Protein AF-A0A936INH4-F1 (afdb_monomer_lite)

pLDDT: mean 71.59, std 20.49, range [30.02, 94.75]

Sequence (280 aa):
MFATHLEPVIVVGSALAFIILGFIGPKNRAAGPAPDLKPMGAFRIAAGLAMSFVGGAATITMSGIGYSNGWWGLIDPLAVLLGGMLAVAVLSRTRIPDSTQGIARFFSGGDSKLSIVYAVASVFVYLLLAAAQIVALSKLFEPYLPFASVFSGVCYLLVVTYIRLGGLASVTRTDLAQLLIILALFVAPATVGLLRSGGFSTSDASILHAHGHTNGLAALSLITFRPAIARCLGEGSARAIARPRPDWNNRRRVALCCDCFPRHRSWGWRRSIRHDVGGS

Structure (mmCIF, N/CA/C/O backbone):
data_AF-A0A936INH4-F1
#
_entry.id   AF-A0A936INH4-F1
#
loop_
_atom_site.group_PDB
_atom_site.id
_atom_site.type_symbol
_atom_site.label_atom_id
_atom_site.label_alt_id
_atom_site.label_comp_id
_atom_site.label_asym_id
_atom_site.label_entity_id
_atom_site.label_seq_id
_atom_site.pdbx_PDB_ins_code
_atom_site.Cartn_x
_atom_site.Cartn_y
_atom_site.Cartn_z
_atom_site.occupancy
_atom_site.B_iso_or_equiv
_atom_site.auth_seq_id
_atom_site.auth_comp_id
_atom_site.auth_asym_id
_atom_site.auth_atom_id
_atom_site.pdbx_PDB_model_num
ATOM 1 N N . MET A 1 1 ? 14.478 3.843 -29.705 1.00 49.72 1 MET A N 1
ATOM 2 C CA . MET A 1 1 ? 14.175 5.244 -29.327 1.00 49.72 1 MET A CA 1
ATOM 3 C C . MET A 1 1 ? 12.696 5.528 -29.038 1.00 49.72 1 MET A C 1
ATOM 5 O O . MET A 1 1 ? 12.433 6.548 -28.432 1.00 49.72 1 MET A O 1
ATOM 9 N N . PHE A 1 2 ? 11.731 4.653 -29.363 1.00 48.44 2 PHE A N 1
ATOM 10 C CA . PHE A 1 2 ? 10.309 4.882 -29.024 1.00 48.44 2 PHE A CA 1
ATOM 11 C C . PHE A 1 2 ? 9.908 4.524 -27.576 1.00 48.44 2 PHE A C 1
ATOM 13 O O . PHE A 1 2 ? 8.831 4.904 -27.130 1.00 48.44 2 PHE A O 1
ATOM 20 N N . ALA A 1 3 ? 10.767 3.824 -26.826 1.00 55.41 3 ALA A N 1
ATOM 21 C CA . ALA A 1 3 ? 10.473 3.411 -25.449 1.00 55.41 3 ALA A CA 1
ATOM 22 C C . ALA A 1 3 ? 10.430 4.586 -24.450 1.00 55.41 3 ALA A C 1
ATOM 24 O O . ALA A 1 3 ? 9.695 4.528 -23.471 1.00 55.41 3 ALA A O 1
ATOM 25 N N . THR A 1 4 ? 11.136 5.688 -24.727 1.00 67.38 4 THR A N 1
ATOM 26 C CA . THR A 1 4 ? 11.323 6.800 -23.775 1.00 67.38 4 THR A CA 1
ATOM 27 C C . THR A 1 4 ? 10.068 7.638 -23.525 1.00 67.38 4 THR A C 1
ATOM 29 O O . THR A 1 4 ? 9.989 8.319 -22.509 1.00 67.38 4 THR A O 1
ATOM 32 N N . HIS A 1 5 ? 9.074 7.600 -24.419 1.00 80.62 5 HIS A N 1
ATOM 33 C CA . HIS A 1 5 ? 7.823 8.354 -24.252 1.00 80.62 5 HIS A CA 1
ATOM 34 C C . HIS A 1 5 ? 6.645 7.492 -23.789 1.00 80.62 5 HIS A C 1
ATOM 36 O O . HIS A 1 5 ? 5.655 8.031 -23.303 1.00 80.62 5 HIS A O 1
ATOM 42 N N . LEU A 1 6 ? 6.736 6.165 -23.914 1.00 87.12 6 LEU A N 1
ATOM 43 C CA . LEU A 1 6 ? 5.641 5.265 -23.548 1.00 87.12 6 LEU A CA 1
ATOM 44 C C . LEU A 1 6 ? 5.543 5.089 -22.026 1.00 87.12 6 LEU A C 1
ATOM 46 O O . LEU A 1 6 ? 4.453 5.129 -21.463 1.00 87.12 6 LEU A O 1
ATOM 50 N N . GLU A 1 7 ? 6.686 4.938 -21.360 1.00 85.69 7 GLU A N 1
ATOM 51 C CA . GLU A 1 7 ? 6.784 4.767 -19.907 1.00 85.69 7 GLU A CA 1
ATOM 52 C C . GLU A 1 7 ? 6.083 5.885 -19.113 1.00 85.69 7 GLU A C 1
ATOM 54 O O . GLU A 1 7 ? 5.188 5.563 -18.327 1.00 85.69 7 GLU A O 1
ATOM 59 N N . PRO A 1 8 ? 6.369 7.188 -19.336 1.00 87.19 8 PRO A N 1
ATOM 60 C CA . PRO A 1 8 ? 5.694 8.253 -18.596 1.00 87.19 8 PRO A CA 1
ATOM 61 C C . PRO A 1 8 ? 4.184 8.280 -18.857 1.00 87.19 8 PRO A C 1
ATOM 63 O O . PRO A 1 8 ? 3.410 8.543 -17.937 1.00 87.19 8 PRO A O 1
ATOM 66 N N . VAL A 1 9 ? 3.745 7.963 -20.081 1.00 90.62 9 VAL A N 1
ATOM 67 C CA . VAL A 1 9 ? 2.318 7.908 -20.435 1.00 90.62 9 VAL A CA 1
ATOM 68 C C . VAL A 1 9 ? 1.613 6.777 -19.690 1.00 90.62 9 VAL A C 1
ATOM 70 O O . VAL A 1 9 ? 0.524 6.990 -19.161 1.00 90.62 9 VAL A O 1
ATOM 73 N N . ILE A 1 10 ? 2.231 5.598 -19.589 1.00 90.00 10 ILE A N 1
ATOM 74 C CA . ILE A 1 10 ? 1.677 4.464 -18.837 1.00 90.00 10 ILE A CA 1
ATOM 75 C C . ILE A 1 10 ? 1.601 4.799 -17.345 1.00 90.00 10 ILE A C 1
ATOM 77 O O . ILE A 1 10 ? 0.567 4.580 -16.713 1.00 90.00 10 ILE A O 1
ATOM 81 N N . VAL A 1 11 ? 2.668 5.364 -16.777 1.00 88.00 11 VAL A N 1
ATOM 82 C CA . VAL A 1 11 ? 2.732 5.680 -15.346 1.00 88.00 11 VAL A CA 1
ATOM 83 C C . VAL A 1 11 ? 1.712 6.763 -14.982 1.00 88.00 11 VAL A C 1
ATOM 85 O O . VAL A 1 11 ? 0.867 6.541 -14.114 1.00 88.00 11 VAL A O 1
ATOM 88 N N . VAL A 1 12 ? 1.714 7.903 -15.678 1.00 89.88 12 VAL A N 1
ATOM 89 C CA . VAL A 1 12 ? 0.756 8.993 -15.426 1.00 89.88 12 VAL A CA 1
ATOM 90 C C . VAL A 1 12 ? -0.674 8.553 -15.751 1.00 89.88 12 VAL A C 1
ATOM 92 O O . VAL A 1 12 ? -1.589 8.804 -14.967 1.00 89.88 12 VAL A O 1
ATOM 95 N N . GLY A 1 13 ? -0.873 7.848 -16.867 1.00 91.81 13 GLY A N 1
ATOM 96 C CA . GLY A 1 13 ? -2.176 7.330 -17.280 1.00 91.81 13 GLY A CA 1
ATOM 97 C C . GLY A 1 13 ? -2.774 6.359 -16.263 1.00 91.81 13 GLY A C 1
ATOM 98 O O . GLY A 1 13 ? -3.951 6.476 -15.928 1.00 91.81 13 GLY A O 1
ATOM 99 N N . SER A 1 14 ? -1.965 5.453 -15.705 1.00 90.12 14 SER A N 1
ATOM 100 C CA . SER A 1 14 ? -2.407 4.515 -14.666 1.00 90.12 14 SER A CA 1
ATOM 101 C C . SER A 1 14 ? -2.793 5.231 -13.368 1.00 90.12 14 SER A C 1
ATOM 103 O O . SER A 1 14 ? -3.851 4.947 -12.805 1.00 90.12 14 SER A O 1
ATOM 105 N N . ALA A 1 15 ? -2.009 6.225 -12.936 1.00 89.00 15 ALA A N 1
ATOM 106 C CA . ALA A 1 15 ? -2.328 7.034 -11.761 1.00 89.00 15 ALA A CA 1
ATOM 107 C C . ALA A 1 15 ? -3.666 7.774 -11.928 1.00 89.00 15 ALA A C 1
ATOM 109 O O . ALA A 1 15 ? -4.525 7.720 -11.045 1.00 89.00 15 ALA A O 1
ATOM 110 N N . LEU A 1 16 ? -3.878 8.407 -13.087 1.00 92.44 16 LEU A N 1
ATOM 111 C CA . LEU A 1 16 ? -5.136 9.084 -13.402 1.00 92.44 16 LEU A CA 1
ATOM 112 C C . LEU A 1 16 ? -6.309 8.101 -13.483 1.00 92.44 16 LEU A C 1
ATOM 114 O O . LEU A 1 16 ? -7.380 8.398 -12.955 1.00 92.44 16 LEU A O 1
ATOM 118 N N . ALA A 1 17 ? -6.116 6.921 -14.076 1.00 92.50 17 ALA A N 1
ATOM 119 C CA . ALA A 1 17 ? -7.148 5.891 -14.157 1.00 92.50 17 ALA A CA 1
ATOM 120 C C . ALA A 1 17 ? -7.624 5.440 -12.766 1.00 92.50 17 ALA A C 1
ATOM 122 O O . ALA A 1 17 ? -8.829 5.320 -12.546 1.00 92.50 17 ALA A O 1
ATOM 123 N N . PHE A 1 18 ? -6.713 5.262 -11.803 1.00 90.62 18 PHE A N 1
ATOM 124 C CA . PHE A 1 18 ? -7.085 4.926 -10.424 1.00 90.62 18 PHE A CA 1
ATOM 125 C C . PHE A 1 18 ? -7.830 6.056 -9.715 1.00 90.62 18 PHE A C 1
ATOM 127 O O . PHE A 1 18 ? -8.795 5.794 -8.994 1.00 90.62 18 PHE A O 1
ATOM 134 N N . ILE A 1 19 ? -7.426 7.310 -9.937 1.00 91.06 19 ILE A N 1
ATOM 135 C CA . ILE A 1 19 ? -8.146 8.469 -9.401 1.00 91.06 19 ILE A CA 1
ATOM 136 C C . ILE A 1 19 ? -9.572 8.496 -9.962 1.00 91.06 19 ILE A C 1
ATOM 138 O O . ILE A 1 19 ? -10.532 8.584 -9.198 1.00 91.06 19 ILE A O 1
ATOM 142 N N . ILE A 1 20 ? -9.720 8.356 -11.282 1.00 92.62 20 ILE A N 1
ATOM 143 C CA . ILE A 1 20 ? -11.018 8.308 -11.964 1.00 92.62 20 ILE A CA 1
ATOM 144 C C . ILE A 1 20 ? -11.875 7.161 -11.415 1.00 92.62 20 ILE A C 1
ATOM 146 O O . ILE A 1 20 ? -13.045 7.371 -11.096 1.00 92.62 20 ILE A O 1
ATOM 150 N N . LEU A 1 21 ? -11.296 5.972 -11.229 1.00 90.50 21 LEU A N 1
ATOM 151 C CA . LEU A 1 21 ? -11.992 4.824 -10.650 1.00 90.50 21 LEU A CA 1
ATOM 152 C C . LEU A 1 21 ? -12.541 5.127 -9.245 1.00 90.50 21 LEU A C 1
ATOM 154 O O . LEU A 1 21 ? -13.671 4.745 -8.939 1.00 90.50 21 LEU A O 1
ATOM 158 N N . GLY A 1 22 ? -11.790 5.866 -8.422 1.00 86.00 22 GLY A N 1
ATOM 159 C CA . GLY A 1 22 ? -12.248 6.336 -7.110 1.00 86.00 22 GLY A CA 1
ATOM 160 C C . GLY A 1 22 ? -13.485 7.239 -7.186 1.00 86.00 22 GLY A C 1
ATOM 161 O O . GLY A 1 22 ? -14.368 7.164 -6.324 1.00 86.00 22 GLY A O 1
ATOM 162 N N . PHE A 1 23 ? -13.608 8.039 -8.249 1.00 89.25 23 PHE A N 1
ATOM 163 C CA . PHE A 1 23 ? -14.771 8.897 -8.494 1.00 89.25 23 PHE A CA 1
ATOM 164 C C . PHE A 1 23 ? -15.989 8.162 -9.083 1.00 89.25 23 PHE A C 1
ATOM 166 O O . PHE A 1 23 ? -17.109 8.648 -8.920 1.00 89.25 23 PHE A O 1
ATOM 173 N N . ILE A 1 24 ? -15.813 6.995 -9.715 1.00 88.19 24 ILE A N 1
ATOM 174 C CA . ILE A 1 24 ? -16.882 6.221 -10.391 1.00 88.19 24 ILE A CA 1
ATOM 175 C C . ILE A 1 24 ? -17.807 5.460 -9.397 1.00 88.19 24 ILE A C 1
ATOM 177 O O . ILE A 1 24 ? -18.708 4.711 -9.773 1.00 88.19 24 ILE A O 1
ATOM 181 N N . GLY A 1 25 ? -17.667 5.676 -8.087 1.00 74.25 25 GLY A N 1
ATOM 182 C CA . GLY A 1 25 ? -18.508 5.044 -7.065 1.00 74.25 25 GLY A CA 1
ATOM 183 C C . GLY A 1 25 ? -19.879 5.708 -6.824 1.00 74.25 25 GLY A C 1
ATOM 184 O O . GLY A 1 25 ? -20.048 6.905 -7.061 1.00 74.25 25 GLY A O 1
ATOM 185 N N . PRO A 1 26 ? -20.867 4.965 -6.277 1.00 68.44 26 PRO A N 1
ATOM 186 C CA . PRO A 1 26 ? -22.075 5.557 -5.726 1.00 68.44 26 PRO A CA 1
ATOM 187 C C . PRO A 1 26 ? -21.672 6.531 -4.618 1.00 68.44 26 PRO A C 1
ATOM 189 O O . PRO A 1 26 ? -20.941 6.185 -3.687 1.00 68.44 26 PRO A O 1
ATOM 192 N N . LYS A 1 27 ? -22.132 7.772 -4.753 1.00 72.31 27 LYS A N 1
ATOM 193 C CA . LYS A 1 27 ? -21.831 8.857 -3.822 1.00 72.31 27 LYS A CA 1
ATOM 194 C C . LYS A 1 27 ? -22.711 8.688 -2.589 1.00 72.31 27 LYS A C 1
ATOM 196 O O . LYS A 1 27 ? -23.880 9.070 -2.602 1.00 72.31 27 LYS A O 1
ATOM 201 N N . ASN A 1 28 ? -22.165 8.108 -1.526 1.00 63.16 28 ASN A N 1
ATOM 202 C CA . ASN A 1 28 ? -22.871 8.038 -0.253 1.00 63.16 28 ASN A CA 1
ATOM 203 C C . ASN A 1 28 ? -22.848 9.424 0.403 1.00 63.16 28 ASN A C 1
ATOM 205 O O . ASN A 1 28 ? -21.822 9.876 0.897 1.00 63.16 28 ASN A O 1
ATOM 209 N N . ARG A 1 29 ? -24.002 10.106 0.419 1.00 55.31 29 ARG A N 1
ATOM 210 C CA . ARG A 1 29 ? -24.168 11.447 1.016 1.00 55.31 29 ARG A CA 1
ATOM 211 C C . ARG A 1 29 ? -24.054 11.480 2.545 1.00 55.31 29 ARG A C 1
ATOM 213 O O . ARG A 1 29 ? -24.065 12.562 3.122 1.00 55.31 29 ARG A O 1
ATOM 220 N N . ALA A 1 30 ? -23.936 10.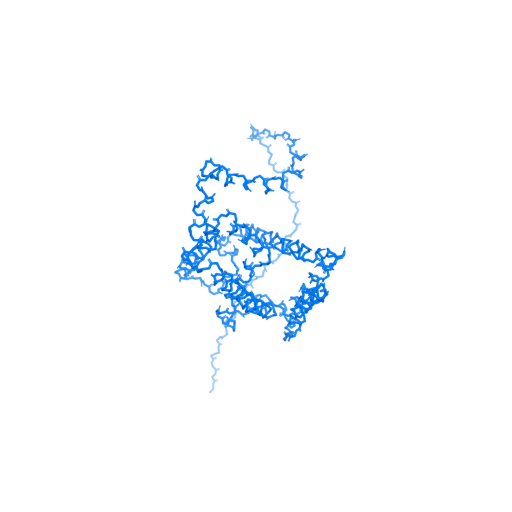333 3.204 1.00 47.81 30 ALA A N 1
ATOM 221 C CA . ALA A 1 30 ? -23.834 10.253 4.651 1.00 47.81 30 ALA A CA 1
ATOM 222 C C . ALA A 1 30 ? -22.430 9.796 5.059 1.00 47.81 30 ALA A C 1
ATOM 224 O O . ALA A 1 30 ? -22.145 8.601 5.131 1.00 47.81 30 ALA A O 1
ATOM 225 N N . ALA A 1 31 ? -21.577 10.758 5.407 1.00 45.31 31 ALA A N 1
ATOM 226 C CA . ALA A 1 31 ? -20.502 10.547 6.372 1.00 45.31 31 ALA A CA 1
ATOM 227 C C . ALA A 1 31 ? -21.131 10.319 7.765 1.00 45.31 31 ALA A C 1
ATOM 229 O O . ALA A 1 31 ? -21.021 11.149 8.661 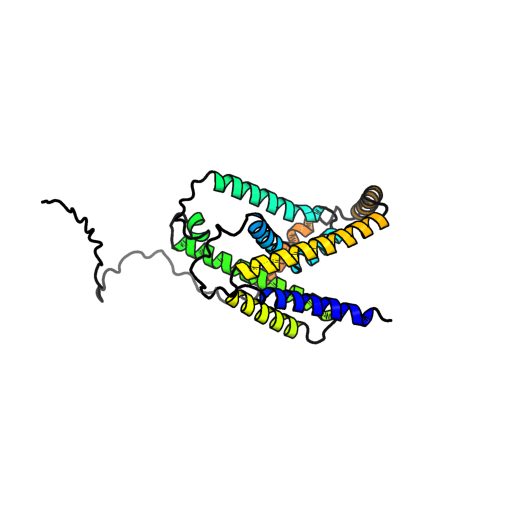1.00 45.31 31 ALA A O 1
ATOM 230 N N . GLY A 1 32 ? -21.909 9.242 7.906 1.00 47.78 32 GLY A N 1
ATOM 231 C CA . GLY A 1 32 ? -22.460 8.796 9.181 1.00 47.78 32 GLY A CA 1
ATOM 232 C C . GLY A 1 32 ? -21.389 8.092 10.023 1.00 47.78 32 GLY A C 1
ATOM 233 O O . GLY A 1 32 ? -20.375 7.647 9.476 1.00 47.78 32 GLY A O 1
ATOM 234 N N . PRO A 1 33 ? -21.582 7.991 11.349 1.00 47.69 33 PRO A N 1
ATOM 235 C CA . PRO A 1 33 ? -20.609 7.377 12.242 1.00 47.69 33 PRO A CA 1
ATOM 236 C C . PRO A 1 33 ? -20.521 5.880 11.939 1.00 47.69 33 PRO A C 1
ATOM 238 O O . PRO A 1 33 ? -21.509 5.179 12.099 1.00 47.69 33 PRO A O 1
ATOM 241 N N . ALA A 1 34 ? -19.335 5.433 11.511 1.00 53.25 34 ALA A N 1
ATOM 242 C CA . ALA A 1 34 ? -18.982 4.058 11.146 1.00 53.25 34 ALA A CA 1
ATOM 243 C C . ALA A 1 34 ? -19.932 3.410 10.109 1.00 53.25 34 ALA A C 1
ATOM 245 O O . ALA A 1 34 ? -21.055 3.035 10.442 1.00 53.25 34 ALA A O 1
ATOM 246 N N . PRO A 1 35 ? -19.507 3.233 8.844 1.00 52.78 35 PRO A N 1
ATOM 247 C CA . PRO A 1 35 ? -20.332 2.511 7.888 1.00 52.78 35 PRO A CA 1
ATOM 248 C C . PRO A 1 35 ? -20.571 1.091 8.397 1.00 52.78 35 PRO A C 1
ATOM 250 O O . PRO A 1 35 ? -19.655 0.442 8.904 1.00 52.78 35 PRO A O 1
ATOM 253 N N . ASP A 1 36 ? -21.808 0.628 8.249 1.00 49.47 36 ASP A N 1
ATOM 254 C CA . ASP A 1 36 ? -22.157 -0.762 8.485 1.00 49.47 36 ASP A CA 1
ATOM 255 C C . ASP A 1 36 ? -21.235 -1.631 7.615 1.00 49.47 36 ASP A C 1
ATOM 257 O O . ASP A 1 36 ? -21.247 -1.532 6.385 1.00 49.47 36 ASP A O 1
ATOM 261 N N . LEU A 1 37 ? -20.358 -2.402 8.262 1.00 56.09 37 LEU A N 1
ATOM 262 C CA . LEU A 1 37 ? -19.399 -3.300 7.611 1.00 56.09 37 LEU A CA 1
ATOM 263 C C . LEU A 1 37 ? -20.071 -4.614 7.188 1.00 56.09 37 LEU A C 1
ATOM 265 O O . LEU A 1 37 ? -19.483 -5.368 6.417 1.00 56.09 37 LEU A O 1
ATOM 269 N N . LYS A 1 38 ? -21.311 -4.885 7.632 1.00 52.88 38 LYS A N 1
ATOM 270 C CA . LYS A 1 38 ? -22.054 -6.115 7.307 1.00 52.88 38 LYS A CA 1
ATOM 271 C C . LYS A 1 38 ? -22.195 -6.430 5.808 1.00 52.88 38 LYS A C 1
ATOM 273 O O . LYS A 1 38 ? -22.103 -7.608 5.473 1.00 52.88 38 LYS A O 1
ATOM 278 N N . PRO A 1 39 ? -22.376 -5.466 4.880 1.00 54.78 39 PRO A N 1
ATOM 279 C CA . PRO A 1 39 ? -22.405 -5.768 3.450 1.00 54.78 39 PRO A CA 1
ATOM 280 C C . PRO A 1 39 ? -21.006 -5.869 2.812 1.00 54.78 39 PRO A C 1
ATOM 282 O O . PRO A 1 39 ? -20.891 -6.210 1.632 1.00 54.78 39 PRO A O 1
ATOM 285 N N . MET A 1 40 ? -19.923 -5.560 3.536 1.00 61.34 40 MET A N 1
ATOM 286 C CA . MET A 1 40 ? -18.561 -5.701 3.024 1.00 61.34 40 MET A CA 1
ATOM 287 C C . MET A 1 40 ? -18.077 -7.129 3.271 1.00 61.34 40 MET A C 1
ATOM 289 O O . MET A 1 40 ? -17.611 -7.465 4.353 1.00 61.34 40 MET A O 1
ATOM 293 N N . GLY A 1 41 ? -18.191 -7.986 2.252 1.00 74.62 41 GLY A N 1
ATOM 294 C CA . GLY A 1 41 ? -17.664 -9.351 2.323 1.00 74.62 41 GLY A CA 1
ATOM 295 C C . GLY A 1 41 ? -16.200 -9.370 2.781 1.00 74.62 41 GLY A C 1
ATOM 296 O O . GLY A 1 41 ? -15.420 -8.499 2.388 1.00 74.62 41 GLY A O 1
ATOM 297 N N . ALA A 1 42 ? -15.827 -10.371 3.586 1.00 76.81 42 ALA A N 1
ATOM 298 C CA . ALA A 1 42 ? -14.512 -10.486 4.230 1.00 76.81 42 ALA A CA 1
ATOM 299 C C . ALA A 1 42 ? -13.331 -10.281 3.264 1.00 76.81 42 ALA A C 1
ATOM 301 O O . ALA A 1 42 ? -12.325 -9.680 3.628 1.00 76.81 42 ALA A O 1
ATOM 302 N N . PHE A 1 43 ? -13.492 -10.699 2.007 1.00 79.12 43 PHE A N 1
ATOM 303 C CA . PHE A 1 43 ? -12.511 -10.485 0.949 1.00 79.12 43 PHE A CA 1
ATOM 304 C C . PHE A 1 43 ? -12.201 -9.003 0.679 1.00 79.12 43 PHE A C 1
ATOM 306 O O . PHE A 1 43 ? -11.041 -8.646 0.521 1.00 79.12 43 PHE A O 1
ATOM 313 N N . ARG A 1 44 ? -13.203 -8.112 0.672 1.00 80.81 44 ARG A N 1
ATOM 314 C CA . ARG A 1 44 ? -12.984 -6.668 0.456 1.00 80.81 44 ARG A CA 1
ATOM 315 C C . ARG A 1 44 ? -12.245 -6.025 1.624 1.00 80.81 44 ARG A C 1
ATOM 317 O O . ARG A 1 44 ? -11.409 -5.155 1.410 1.00 80.81 44 ARG A O 1
ATOM 324 N N . ILE A 1 45 ? -12.544 -6.470 2.844 1.00 79.62 45 ILE A N 1
ATOM 325 C CA . ILE A 1 45 ? -11.856 -6.013 4.055 1.00 79.62 45 ILE A CA 1
ATOM 326 C C . ILE A 1 45 ? -10.401 -6.486 4.024 1.00 79.62 45 ILE A C 1
ATOM 328 O O . ILE A 1 45 ? -9.494 -5.683 4.219 1.00 79.62 45 ILE A O 1
ATOM 332 N N . ALA A 1 46 ? -10.176 -7.764 3.712 1.00 82.62 46 ALA A N 1
ATOM 333 C CA . ALA A 1 46 ? -8.839 -8.323 3.563 1.00 82.62 46 ALA A CA 1
ATOM 334 C C . ALA A 1 46 ? -8.045 -7.614 2.457 1.00 82.62 46 ALA A C 1
ATOM 336 O O . ALA A 1 46 ? -6.881 -7.301 2.669 1.00 82.62 46 ALA A O 1
ATOM 337 N N . ALA A 1 47 ? -8.672 -7.301 1.319 1.00 83.50 47 ALA A N 1
ATOM 338 C CA . ALA A 1 47 ? -8.033 -6.576 0.225 1.00 83.50 47 ALA A CA 1
ATOM 339 C C . ALA A 1 47 ? -7.631 -5.146 0.622 1.00 83.50 47 ALA A C 1
ATOM 341 O O . ALA A 1 47 ? -6.499 -4.750 0.364 1.00 83.50 47 ALA A O 1
ATOM 342 N N . GLY A 1 48 ? -8.512 -4.396 1.296 1.00 84.50 48 GLY A N 1
ATOM 343 C CA . GLY A 1 48 ? -8.188 -3.048 1.785 1.00 84.50 48 GLY A CA 1
ATOM 344 C C . GLY A 1 48 ? -7.086 -3.048 2.848 1.00 84.50 48 GLY A C 1
ATOM 345 O O . GLY A 1 48 ? -6.162 -2.233 2.811 1.00 84.50 48 GLY A O 1
ATOM 346 N N . LEU A 1 49 ? -7.124 -4.020 3.767 1.00 83.25 49 LEU A N 1
ATOM 347 C CA . LEU A 1 49 ? -6.054 -4.221 4.745 1.00 83.25 49 LEU A CA 1
ATOM 348 C C . LEU A 1 49 ? -4.735 -4.583 4.057 1.00 83.25 49 LEU A C 1
ATOM 350 O O . LEU A 1 49 ? -3.717 -3.961 4.343 1.00 83.25 49 LEU A O 1
ATOM 354 N N . ALA A 1 50 ? -4.750 -5.538 3.126 1.00 85.81 50 ALA A N 1
ATOM 355 C CA . ALA A 1 50 ? -3.564 -5.955 2.389 1.00 85.81 50 ALA A CA 1
ATOM 356 C C . ALA A 1 50 ? -2.958 -4.785 1.609 1.00 85.81 50 ALA A C 1
ATOM 358 O O . ALA A 1 50 ? -1.764 -4.547 1.731 1.00 85.81 50 ALA A O 1
ATOM 359 N N . MET A 1 51 ? -3.766 -4.006 0.886 1.00 87.94 51 MET A N 1
ATOM 360 C CA . MET A 1 51 ? -3.284 -2.869 0.097 1.00 87.94 51 MET A CA 1
ATOM 361 C C . MET A 1 51 ? -2.706 -1.741 0.968 1.00 87.94 51 MET A C 1
ATOM 363 O O . MET A 1 51 ? -1.767 -1.058 0.563 1.00 87.94 51 MET A O 1
ATOM 367 N N . SER A 1 52 ? -3.193 -1.594 2.204 1.00 83.38 52 SER A N 1
ATOM 368 C CA . SER A 1 52 ? -2.619 -0.651 3.175 1.00 83.38 52 SER A CA 1
ATOM 369 C C . SER A 1 52 ? -1.186 -1.023 3.586 1.00 83.38 52 SER A C 1
ATOM 371 O O . SER A 1 52 ? -0.394 -0.137 3.908 1.00 83.38 52 SER A O 1
ATOM 373 N N . PHE A 1 53 ? -0.838 -2.316 3.564 1.00 81.94 53 PHE A N 1
ATOM 374 C CA . PHE A 1 53 ? 0.520 -2.806 3.829 1.00 81.94 53 PHE A CA 1
ATOM 375 C C . PHE A 1 53 ? 1.356 -2.943 2.549 1.00 81.94 53 PHE A C 1
ATOM 377 O O . PHE A 1 53 ? 2.530 -2.579 2.537 1.00 81.94 53 PHE A O 1
ATOM 384 N N . VAL A 1 54 ? 0.752 -3.412 1.456 1.00 83.81 54 VAL A N 1
ATOM 385 C CA . VAL A 1 54 ? 1.364 -3.587 0.129 1.00 83.81 54 VAL A CA 1
ATOM 386 C C . VAL A 1 54 ? 1.257 -2.276 -0.661 1.00 83.81 54 VAL A C 1
ATOM 388 O O . VAL A 1 54 ? 0.693 -2.200 -1.747 1.00 83.81 54 VAL A O 1
ATOM 391 N N . GLY A 1 55 ? 1.774 -1.198 -0.072 1.00 82.94 55 GLY A N 1
ATOM 392 C CA . GLY A 1 55 ? 1.842 0.115 -0.712 1.00 82.94 55 GLY A CA 1
ATOM 393 C C . GLY A 1 55 ? 3.073 0.279 -1.611 1.00 82.94 55 GLY A C 1
ATOM 394 O O . GLY A 1 55 ? 3.985 -0.553 -1.617 1.00 82.94 55 GLY A O 1
ATOM 395 N N . GLY A 1 56 ? 3.149 1.406 -2.325 1.00 82.50 56 GLY A N 1
ATOM 396 C CA . GLY A 1 56 ? 4.296 1.735 -3.181 1.00 82.50 56 GLY A CA 1
ATOM 397 C C . GLY A 1 56 ? 5.604 1.831 -2.392 1.00 82.50 56 GLY A C 1
ATOM 398 O O . GLY A 1 56 ? 6.608 1.244 -2.789 1.00 82.50 56 GLY A O 1
ATOM 399 N N . ALA A 1 57 ? 5.572 2.480 -1.221 1.00 85.31 57 ALA A N 1
ATOM 400 C CA . ALA A 1 57 ? 6.735 2.565 -0.335 1.00 85.31 57 ALA A CA 1
ATOM 401 C C . ALA A 1 57 ? 7.230 1.175 0.106 1.00 85.31 57 ALA A C 1
ATOM 403 O O . ALA A 1 57 ? 8.412 0.870 -0.027 1.00 85.31 57 ALA A O 1
ATOM 404 N N . ALA A 1 58 ? 6.319 0.310 0.564 1.00 86.06 58 ALA A N 1
ATOM 405 C CA . ALA A 1 58 ? 6.655 -1.042 1.002 1.00 86.06 58 ALA A CA 1
ATOM 406 C C . ALA A 1 58 ? 7.211 -1.893 -0.146 1.00 86.06 58 ALA A C 1
ATOM 408 O O . ALA A 1 58 ? 8.191 -2.600 0.047 1.00 86.06 58 ALA A O 1
ATOM 409 N N . THR A 1 59 ? 6.639 -1.779 -1.347 1.00 85.81 59 THR A N 1
ATOM 410 C CA . THR A 1 59 ? 7.107 -2.509 -2.536 1.00 85.81 59 THR A CA 1
ATOM 411 C C . THR A 1 59 ? 8.539 -2.117 -2.898 1.00 85.81 59 THR A C 1
ATOM 413 O O . THR A 1 59 ? 9.391 -2.985 -3.080 1.00 85.81 59 THR A O 1
ATOM 416 N N . ILE A 1 60 ? 8.836 -0.813 -2.935 1.00 85.44 60 ILE A N 1
ATOM 417 C CA . ILE A 1 60 ? 10.184 -0.315 -3.235 1.00 85.44 60 ILE A CA 1
ATOM 418 C C . ILE A 1 60 ? 11.165 -0.764 -2.146 1.00 85.44 60 ILE A C 1
ATOM 420 O O . ILE A 1 60 ? 12.206 -1.344 -2.459 1.00 85.44 60 ILE A O 1
ATOM 424 N N . THR A 1 61 ? 10.823 -0.573 -0.870 1.00 86.12 61 THR A N 1
ATOM 425 C CA . THR A 1 61 ? 11.684 -0.967 0.254 1.00 86.12 61 THR A CA 1
ATOM 426 C C . THR A 1 61 ? 11.938 -2.474 0.283 1.00 86.12 61 THR A C 1
ATOM 428 O O . THR A 1 61 ? 13.088 -2.886 0.417 1.00 86.12 61 THR A O 1
ATOM 431 N N . MET A 1 62 ? 10.908 -3.302 0.098 1.00 86.69 62 MET A N 1
ATOM 432 C CA . MET A 1 62 ? 11.052 -4.759 0.125 1.00 86.69 62 MET A CA 1
ATOM 433 C C . MET A 1 62 ? 11.798 -5.296 -1.090 1.00 86.69 62 MET A C 1
ATOM 435 O O . MET A 1 62 ? 12.539 -6.263 -0.951 1.00 86.69 62 MET A O 1
ATOM 439 N N . SER A 1 63 ? 11.689 -4.651 -2.256 1.00 86.44 63 SER A N 1
ATOM 440 C CA . SER A 1 63 ? 12.534 -5.006 -3.401 1.00 86.44 63 SER A CA 1
ATOM 441 C C . SER A 1 63 ? 14.019 -4.741 -3.114 1.00 86.44 63 SER A C 1
ATOM 443 O O . SER A 1 63 ? 14.863 -5.582 -3.417 1.00 86.44 63 SER A O 1
ATOM 445 N N . GLY A 1 64 ? 14.333 -3.632 -2.432 1.00 87.19 64 GLY A N 1
ATOM 446 C CA . GLY A 1 64 ? 15.686 -3.316 -1.975 1.00 87.19 64 GLY A CA 1
ATOM 447 C C . GLY A 1 64 ? 16.217 -4.312 -0.940 1.00 87.19 64 GLY A C 1
ATOM 448 O O . GLY A 1 64 ? 17.328 -4.811 -1.093 1.00 87.19 64 GLY A O 1
ATOM 449 N N . ILE A 1 65 ? 15.412 -4.650 0.074 1.00 87.31 65 ILE A N 1
ATOM 450 C CA . ILE A 1 65 ? 15.775 -5.654 1.089 1.00 87.31 65 ILE A CA 1
ATOM 451 C C . ILE A 1 65 ? 15.941 -7.036 0.451 1.00 87.31 65 ILE A C 1
ATOM 453 O O . ILE A 1 65 ? 16.879 -7.749 0.789 1.00 87.31 65 ILE A O 1
ATOM 457 N N . GLY A 1 66 ? 15.070 -7.411 -0.488 1.00 87.25 66 GLY A N 1
ATOM 458 C CA . GLY A 1 66 ? 15.173 -8.670 -1.224 1.00 87.25 66 GLY A CA 1
ATOM 459 C C . GLY A 1 66 ? 16.446 -8.750 -2.065 1.00 87.25 66 GLY A C 1
ATOM 460 O O . GLY A 1 66 ? 17.082 -9.797 -2.126 1.00 87.25 66 GLY A O 1
ATOM 461 N N . TYR A 1 67 ? 16.868 -7.632 -2.656 1.00 84.88 67 TYR A N 1
ATOM 462 C CA . TYR A 1 67 ? 18.129 -7.555 -3.386 1.00 84.88 67 TYR A CA 1
ATOM 463 C C . TYR A 1 67 ? 19.351 -7.658 -2.462 1.00 84.88 67 TYR A C 1
ATOM 465 O O . TYR A 1 67 ? 20.308 -8.353 -2.793 1.00 84.88 67 TYR A O 1
ATOM 473 N N . SER A 1 68 ? 19.338 -6.993 -1.299 1.00 88.69 68 SER A N 1
ATOM 474 C CA . SER A 1 68 ? 20.499 -6.983 -0.396 1.00 88.69 68 SER A CA 1
ATOM 475 C C . SER A 1 68 ? 20.598 -8.217 0.505 1.00 88.69 68 SER A C 1
ATOM 477 O O . SER A 1 68 ? 21.701 -8.674 0.787 1.00 88.69 68 SER A O 1
ATOM 479 N N . ASN A 1 69 ? 19.460 -8.737 0.969 1.00 84.56 69 ASN A N 1
ATOM 480 C CA . ASN A 1 69 ? 19.363 -9.765 2.011 1.00 84.56 69 ASN A CA 1
ATOM 481 C C . ASN A 1 69 ? 18.622 -11.030 1.533 1.00 84.56 69 ASN A C 1
ATOM 483 O O . ASN A 1 69 ? 18.335 -11.915 2.340 1.00 84.56 69 ASN A O 1
ATOM 487 N N . GLY A 1 70 ? 18.258 -11.127 0.252 1.00 86.56 70 GLY A N 1
ATOM 488 C CA . GLY A 1 70 ? 17.536 -12.279 -0.288 1.00 86.56 70 GLY A CA 1
ATOM 489 C C . GLY A 1 70 ? 16.187 -12.512 0.402 1.00 86.56 70 GLY A C 1
ATOM 490 O O . GLY A 1 70 ? 15.416 -11.589 0.668 1.00 86.56 70 GLY A O 1
ATOM 491 N N . TRP A 1 71 ? 15.902 -13.773 0.731 1.00 84.06 71 TRP A N 1
ATOM 492 C CA . TRP A 1 71 ? 14.628 -14.198 1.321 1.00 84.06 71 TRP A CA 1
ATOM 493 C C . TRP A 1 71 ? 14.381 -13.706 2.752 1.00 84.06 71 TRP A C 1
ATOM 495 O O . TRP A 1 71 ? 13.246 -13.766 3.224 1.00 84.06 71 TRP A O 1
ATOM 505 N N . TRP A 1 72 ? 15.396 -13.174 3.440 1.00 84.50 72 TRP A N 1
ATOM 506 C CA . TRP A 1 72 ? 15.251 -12.680 4.814 1.00 84.50 72 TRP A CA 1
ATOM 507 C C . TRP A 1 72 ? 14.245 -11.525 4.937 1.00 84.50 72 TRP A C 1
ATOM 509 O O . TRP A 1 72 ? 13.638 -11.358 5.993 1.00 84.50 72 TRP A O 1
ATOM 519 N N . GLY A 1 73 ? 13.984 -10.791 3.848 1.00 83.44 73 GLY A N 1
ATOM 520 C CA . GLY A 1 73 ? 12.930 -9.772 3.802 1.00 83.44 73 GLY A CA 1
ATOM 521 C C . GLY A 1 73 ? 11.506 -10.312 4.005 1.00 83.44 73 GLY A C 1
ATOM 522 O O . GLY A 1 73 ? 10.606 -9.541 4.321 1.00 83.44 73 GLY A O 1
ATOM 523 N N . LEU A 1 74 ? 11.281 -11.627 3.876 1.00 85.12 74 LEU A N 1
ATOM 524 C CA . LEU A 1 74 ? 9.972 -12.243 4.123 1.00 85.12 74 LEU A CA 1
ATOM 525 C C . LEU A 1 74 ? 9.608 -12.361 5.609 1.00 85.12 74 LEU A C 1
ATOM 527 O O . LEU A 1 74 ? 8.443 -12.617 5.919 1.00 85.12 74 LEU A O 1
ATOM 531 N N . ILE A 1 75 ? 10.559 -12.178 6.530 1.00 88.94 75 ILE A N 1
ATOM 532 C CA . ILE A 1 75 ? 10.276 -12.290 7.968 1.00 88.94 75 ILE A CA 1
ATOM 533 C C . ILE A 1 75 ? 9.233 -11.263 8.404 1.00 88.94 75 ILE A C 1
ATOM 535 O O . ILE A 1 75 ? 8.312 -11.616 9.137 1.00 88.94 75 ILE A O 1
ATOM 539 N N . ASP A 1 76 ? 9.335 -10.024 7.928 1.00 84.75 76 ASP A N 1
ATOM 540 C CA . ASP A 1 76 ? 8.426 -8.943 8.311 1.00 84.75 76 ASP A CA 1
ATOM 541 C C . ASP A 1 76 ? 6.961 -9.231 7.927 1.00 84.75 76 ASP A C 1
ATOM 543 O O . ASP A 1 76 ? 6.105 -9.241 8.820 1.00 84.75 76 ASP A O 1
ATOM 547 N N . PRO A 1 77 ? 6.618 -9.521 6.652 1.00 85.94 77 PRO A N 1
ATOM 548 C CA . PRO A 1 77 ? 5.241 -9.856 6.291 1.00 85.94 77 PRO A CA 1
ATOM 549 C C . PRO A 1 77 ? 4.755 -11.143 6.969 1.00 85.94 77 PRO A C 1
ATOM 551 O O . PRO A 1 77 ? 3.579 -11.228 7.328 1.00 85.94 77 PRO A O 1
ATOM 554 N N . LEU A 1 78 ? 5.638 -12.119 7.209 1.00 87.81 78 LEU A N 1
ATOM 555 C CA . LEU A 1 78 ? 5.277 -13.342 7.926 1.00 87.81 78 LEU A CA 1
ATOM 556 C C . LEU A 1 78 ? 4.947 -13.059 9.399 1.00 87.81 78 LEU A C 1
ATOM 558 O O . LEU A 1 78 ? 3.951 -13.565 9.912 1.00 87.81 78 LEU A O 1
ATOM 562 N N . ALA A 1 79 ? 5.730 -12.215 10.072 1.00 89.38 79 ALA A N 1
ATOM 563 C CA . ALA A 1 79 ? 5.479 -11.801 11.448 1.00 89.38 79 ALA A CA 1
ATOM 564 C C . ALA A 1 79 ? 4.162 -11.023 11.575 1.00 89.38 79 ALA A C 1
ATOM 566 O O . ALA A 1 79 ? 3.393 -11.269 12.505 1.00 89.38 79 ALA A O 1
ATOM 567 N N . VAL A 1 80 ? 3.860 -10.136 10.618 1.00 86.25 80 VAL A N 1
ATOM 568 C CA . VAL A 1 80 ? 2.577 -9.414 10.561 1.00 86.25 80 VAL A CA 1
ATOM 569 C C . VAL A 1 80 ? 1.412 -10.381 10.351 1.00 86.25 80 VAL A C 1
ATOM 571 O O . VAL A 1 80 ? 0.406 -10.279 11.054 1.00 86.25 80 VAL A O 1
ATOM 574 N N . LEU A 1 81 ? 1.548 -11.347 9.437 1.00 86.50 81 LEU A N 1
ATOM 575 C CA . LEU A 1 81 ? 0.528 -12.366 9.192 1.00 86.50 81 LEU A CA 1
ATOM 576 C C . LEU A 1 81 ? 0.261 -13.202 10.451 1.00 86.50 81 LEU A C 1
ATOM 578 O O . LEU A 1 81 ? -0.887 -13.322 10.877 1.00 86.50 81 LEU A O 1
ATOM 582 N N . LEU A 1 82 ? 1.314 -13.730 11.080 1.00 90.19 82 LEU A N 1
ATOM 583 C CA . LEU A 1 82 ? 1.212 -14.541 12.295 1.00 90.19 82 LEU A CA 1
ATOM 584 C C . LEU A 1 82 ? 0.644 -13.738 13.471 1.00 90.19 82 LEU A C 1
ATOM 586 O O . LEU A 1 82 ? -0.243 -14.221 14.176 1.00 90.19 82 LEU A O 1
ATOM 590 N N . GLY A 1 83 ? 1.100 -12.497 13.657 1.00 89.25 83 GLY A N 1
ATOM 591 C CA . GLY A 1 83 ? 0.579 -11.588 14.677 1.00 89.25 83 GLY A CA 1
ATOM 592 C C . GLY A 1 83 ? -0.898 -11.255 14.461 1.00 89.25 83 GLY A C 1
ATOM 593 O O . GLY A 1 83 ? -1.677 -11.269 15.413 1.00 89.25 83 GLY A O 1
ATOM 594 N N . GLY A 1 84 ? -1.307 -11.033 13.210 1.00 86.19 84 GLY A N 1
ATOM 595 C CA . GLY A 1 84 ? -2.702 -10.818 12.832 1.00 86.19 84 GLY A CA 1
ATOM 596 C C . GLY A 1 84 ? -3.576 -12.044 13.095 1.00 86.19 84 GLY A C 1
ATOM 597 O O . GLY A 1 84 ? -4.637 -11.920 13.704 1.00 86.19 84 GLY A O 1
ATOM 598 N N . MET A 1 85 ? -3.117 -13.239 12.710 1.00 86.94 85 MET A N 1
ATOM 599 C CA . MET A 1 85 ? -3.819 -14.496 12.993 1.00 86.94 85 MET A CA 1
ATOM 600 C C . MET A 1 85 ? -3.979 -14.731 14.496 1.00 86.94 85 MET A C 1
ATOM 602 O O . MET A 1 85 ? -5.067 -15.090 14.946 1.00 86.94 85 MET A O 1
ATOM 606 N N . LEU A 1 86 ? -2.928 -14.482 15.283 1.00 89.38 86 LEU A N 1
ATOM 607 C CA . LEU A 1 86 ? -2.981 -14.590 16.738 1.00 89.38 86 LEU A CA 1
ATOM 608 C C . LEU A 1 86 ? -3.960 -13.574 17.337 1.00 89.38 86 LEU A C 1
ATOM 610 O O . LEU A 1 86 ? -4.783 -13.941 18.174 1.00 89.38 86 LEU A O 1
ATOM 614 N N . ALA A 1 87 ? -3.921 -12.321 16.878 1.00 85.00 87 ALA A N 1
ATOM 615 C CA . ALA A 1 87 ? -4.847 -11.286 17.321 1.00 85.00 87 ALA A CA 1
ATOM 616 C C . ALA A 1 87 ? -6.302 -11.678 17.028 1.00 85.00 87 ALA A C 1
ATOM 618 O O . ALA A 1 87 ? -7.137 -11.614 17.926 1.00 85.00 87 ALA A O 1
ATOM 619 N N . VAL A 1 88 ? -6.602 -12.153 15.813 1.00 83.25 88 VAL A N 1
ATOM 620 C CA . VAL A 1 88 ? -7.939 -12.641 15.435 1.00 83.25 88 VAL A CA 1
ATOM 621 C C . VAL A 1 88 ? -8.351 -13.838 16.290 1.00 83.25 88 VAL A C 1
ATOM 623 O O . VAL A 1 88 ? -9.475 -13.869 16.786 1.00 83.25 88 VAL A O 1
ATOM 626 N N . ALA A 1 89 ? -7.457 -14.801 16.525 1.00 84.88 89 ALA A N 1
ATOM 627 C CA . ALA A 1 89 ? -7.746 -15.961 17.364 1.00 84.88 89 ALA A CA 1
ATOM 628 C C . ALA A 1 89 ? -8.088 -15.553 18.807 1.00 84.88 89 ALA A C 1
ATOM 630 O O . ALA A 1 89 ? -9.056 -16.058 19.376 1.00 84.88 89 ALA A O 1
ATOM 631 N N . VAL A 1 90 ? -7.354 -14.597 19.383 1.00 84.50 90 VAL A N 1
ATOM 632 C CA . VAL A 1 90 ? -7.631 -14.053 20.722 1.00 84.50 90 VAL A CA 1
ATOM 633 C C . VAL A 1 90 ? -8.950 -13.273 20.734 1.00 84.50 90 VAL A C 1
ATOM 635 O O . VAL A 1 90 ? -9.806 -13.532 21.580 1.00 84.50 90 VAL A O 1
ATOM 638 N N . LEU A 1 91 ? -9.157 -12.381 19.761 1.00 79.44 91 LEU A N 1
A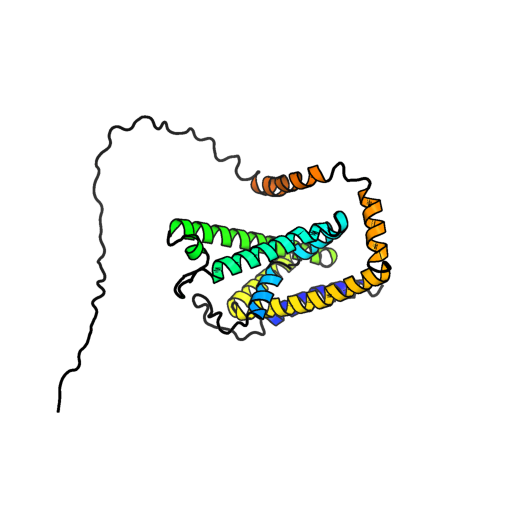TOM 639 C CA . LEU A 1 91 ? -10.358 -11.547 19.639 1.00 79.44 91 LEU A CA 1
ATOM 640 C C . LEU A 1 91 ? -11.627 -12.375 19.403 1.00 79.44 91 LEU A C 1
ATOM 642 O O . LEU A 1 91 ? -12.674 -12.057 19.955 1.00 79.44 91 LEU A O 1
ATOM 646 N N . SER A 1 92 ? -11.540 -13.464 18.637 1.00 79.56 92 SER A N 1
ATOM 647 C CA . SER A 1 92 ? -12.677 -14.355 18.364 1.00 79.56 92 SER A CA 1
ATOM 648 C C . SER A 1 92 ? -13.175 -15.097 19.608 1.00 79.56 92 SER A C 1
ATOM 650 O O . SER A 1 92 ? -14.346 -15.466 19.683 1.00 79.56 92 SER A O 1
ATOM 652 N N . ARG A 1 93 ? -12.300 -15.304 20.601 1.00 79.31 93 ARG A N 1
ATOM 653 C CA . ARG A 1 93 ? -12.646 -15.943 21.879 1.00 79.31 93 ARG A CA 1
ATOM 654 C C . ARG A 1 93 ? -13.240 -14.957 22.876 1.00 79.31 93 ARG A C 1
ATOM 656 O O . ARG A 1 93 ? -14.018 -15.353 23.740 1.00 79.31 93 ARG A O 1
ATOM 663 N N . THR A 1 94 ? -12.902 -13.676 22.767 1.00 75.06 94 THR A N 1
ATOM 664 C CA . THR A 1 94 ? -13.553 -12.636 23.560 1.00 75.06 94 THR A CA 1
ATOM 665 C C . THR A 1 94 ? -14.926 -12.337 22.965 1.00 75.06 94 THR A C 1
ATOM 667 O O . THR A 1 94 ? -15.017 -11.913 21.818 1.00 75.06 94 THR A O 1
ATOM 670 N N . ARG A 1 95 ? -16.019 -12.546 23.717 1.00 62.34 95 ARG A N 1
ATOM 671 C CA . ARG A 1 95 ? -17.345 -12.041 23.316 1.00 62.34 95 ARG A CA 1
ATOM 672 C C . ARG A 1 95 ? -17.298 -10.521 23.360 1.00 62.34 95 ARG A C 1
ATOM 674 O O . ARG A 1 95 ? -17.528 -9.926 24.407 1.00 62.34 95 ARG A O 1
ATOM 681 N N . ILE A 1 96 ? -16.955 -9.915 22.234 1.00 63.47 96 ILE A N 1
ATOM 682 C CA . ILE A 1 96 ? -17.018 -8.476 22.045 1.00 63.47 96 ILE A CA 1
ATOM 683 C C . ILE A 1 96 ? -18.507 -8.132 21.920 1.00 63.47 96 ILE A C 1
ATOM 685 O O . ILE A 1 96 ? -19.137 -8.574 20.960 1.00 63.47 96 ILE A O 1
ATOM 689 N N . PRO A 1 97 ? -19.111 -7.407 22.878 1.00 57.75 97 PRO A N 1
ATOM 690 C CA . PRO A 1 97 ? -20.480 -6.954 22.713 1.00 57.75 97 PRO A CA 1
ATOM 691 C C . PRO A 1 97 ? -20.551 -6.059 21.472 1.00 57.75 97 PRO A C 1
ATOM 693 O O . PRO A 1 97 ? -19.701 -5.176 21.302 1.00 57.75 97 PRO A O 1
ATOM 696 N N . ASP A 1 98 ? -21.591 -6.242 20.653 1.00 56.66 98 ASP A N 1
ATOM 697 C CA . ASP A 1 98 ? -21.872 -5.452 19.439 1.00 56.66 98 ASP A CA 1
ATOM 698 C C . ASP A 1 98 ? -21.892 -3.926 19.694 1.00 56.66 98 ASP A C 1
ATOM 700 O O . ASP A 1 98 ? -21.822 -3.122 18.769 1.00 56.66 98 ASP A O 1
ATOM 704 N N . SER A 1 99 ? -21.954 -3.503 20.963 1.00 47.97 99 SER A N 1
ATOM 705 C CA . SER A 1 99 ? -21.920 -2.110 21.409 1.00 47.97 99 SER A CA 1
ATOM 706 C C . SER A 1 99 ? -20.517 -1.504 21.573 1.00 47.97 99 SER A C 1
ATOM 708 O O . SER A 1 99 ? -20.408 -0.357 22.020 1.00 47.97 99 SER A O 1
ATOM 710 N N . THR A 1 100 ? -19.430 -2.233 21.300 1.00 49.06 100 THR A N 1
ATOM 711 C CA . THR A 1 100 ? -18.068 -1.706 21.499 1.00 49.06 100 THR A CA 1
ATOM 712 C C . THR A 1 100 ? -17.682 -0.708 20.408 1.00 49.06 100 THR A C 1
ATOM 714 O O . THR A 1 100 ? -17.241 -1.012 19.304 1.00 49.06 100 THR A O 1
ATOM 717 N N . GLN A 1 101 ? -17.861 0.553 20.777 1.00 64.5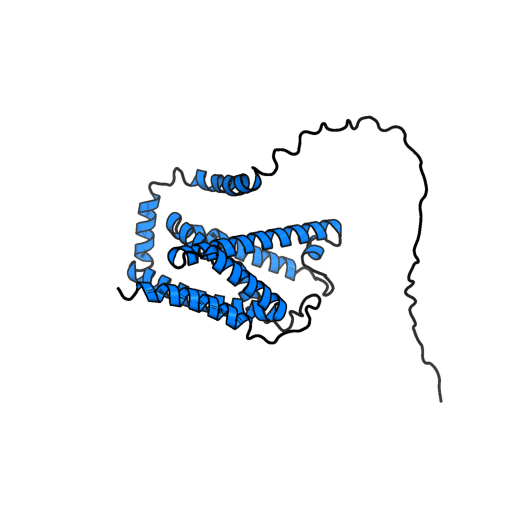0 101 GLN A N 1
ATOM 718 C CA . GLN A 1 101 ? -17.422 1.746 20.072 1.00 64.50 101 GLN A CA 1
ATOM 719 C C . GLN A 1 101 ? -15.889 1.751 19.872 1.00 64.50 101 GLN A C 1
ATOM 721 O O . GLN A 1 101 ? -15.167 2.242 20.726 1.00 64.50 101 GLN A O 1
ATOM 726 N N . GLY A 1 102 ? -15.392 1.266 18.731 1.00 65.62 102 GLY A N 1
ATOM 727 C CA . GLY A 1 102 ? -14.024 1.492 18.232 1.00 65.62 102 GLY A CA 1
ATOM 728 C C . GLY A 1 102 ? -12.885 0.724 18.931 1.00 65.62 102 GLY A C 1
ATOM 729 O O . GLY A 1 102 ? -12.879 0.517 20.143 1.00 65.62 102 GLY A O 1
ATOM 730 N N . ILE A 1 103 ? -11.852 0.366 18.154 1.00 71.69 103 ILE A N 1
ATOM 731 C CA . ILE A 1 103 ? -10.642 -0.365 18.599 1.00 71.69 103 ILE A CA 1
ATOM 732 C C . ILE A 1 103 ? -9.983 0.295 19.822 1.00 71.69 103 ILE A C 1
ATOM 734 O O . ILE A 1 103 ? -9.553 -0.384 20.753 1.00 71.69 103 ILE A O 1
ATOM 738 N N . ALA A 1 104 ? -9.951 1.629 19.856 1.00 74.38 104 ALA A N 1
ATOM 739 C CA . ALA A 1 104 ? -9.353 2.383 20.951 1.00 74.38 104 ALA A CA 1
ATOM 740 C C . ALA A 1 104 ? -10.056 2.154 22.300 1.00 74.38 104 ALA A C 1
ATOM 742 O O . ALA A 1 104 ? -9.380 2.095 23.324 1.00 74.38 104 ALA A O 1
ATOM 743 N N . ARG A 1 105 ? -11.387 1.982 22.316 1.00 74.44 105 ARG A N 1
ATOM 744 C CA . ARG A 1 105 ? -12.111 1.676 23.561 1.00 74.44 105 ARG A CA 1
ATOM 745 C C . ARG A 1 105 ? -12.028 0.213 23.950 1.00 74.44 105 ARG A C 1
ATOM 747 O O . ARG A 1 105 ? -12.085 -0.090 25.138 1.00 74.44 105 ARG A O 1
ATOM 754 N N . PHE A 1 106 ? -11.886 -0.674 22.966 1.00 78.50 106 PHE A N 1
ATOM 755 C CA . PHE A 1 106 ? -11.640 -2.087 23.228 1.00 78.50 106 PHE A CA 1
ATOM 756 C C . PHE A 1 106 ? -10.337 -2.264 24.018 1.00 78.50 106 PHE A C 1
ATOM 758 O O . PHE A 1 106 ? -10.347 -2.851 25.096 1.00 78.50 106 PHE A O 1
ATOM 765 N N . PHE A 1 107 ? -9.239 -1.661 23.550 1.00 79.44 107 PHE A N 1
ATOM 766 C CA . PHE A 1 107 ? -7.954 -1.721 24.255 1.00 79.44 107 PHE A CA 1
ATOM 767 C C . PHE A 1 107 ? -7.899 -0.878 25.531 1.00 79.44 107 PHE A C 1
ATOM 769 O O . PHE A 1 107 ? -7.062 -1.140 26.392 1.00 79.44 107 PHE A O 1
ATOM 776 N N . SER A 1 108 ? -8.764 0.129 25.675 1.00 80.81 108 SER A N 1
ATOM 777 C CA . SER A 1 108 ? -8.780 0.956 26.881 1.00 80.81 108 SER A CA 1
ATOM 778 C C . SER A 1 108 ? -9.589 0.372 28.040 1.00 80.81 108 SER A C 1
ATOM 780 O O . SER A 1 108 ? -9.561 0.939 29.130 1.00 80.81 108 SER A O 1
ATOM 782 N N . GLY A 1 109 ? -10.341 -0.714 27.824 1.00 79.62 109 GLY A N 1
ATOM 783 C CA . GLY A 1 109 ? -11.182 -1.319 28.863 1.00 79.62 109 GLY A CA 1
ATOM 784 C C . GLY A 1 109 ? -12.251 -0.372 29.425 1.00 79.62 109 GLY A C 1
ATOM 785 O O . GLY A 1 109 ? -12.686 -0.541 30.559 1.00 79.62 109 GLY A O 1
ATOM 786 N N . GLY A 1 110 ? -12.649 0.653 28.663 1.00 76.81 110 GLY A N 1
ATOM 787 C CA . GLY A 1 110 ? -13.587 1.687 29.113 1.00 76.81 110 GLY A CA 1
ATOM 788 C C . GLY A 1 110 ? -12.943 2.926 29.747 1.00 76.81 110 GLY A C 1
ATOM 789 O O . GLY A 1 110 ? -13.655 3.900 29.986 1.00 76.81 110 GLY A O 1
ATOM 790 N N . ASP A 1 111 ? -11.619 2.962 29.949 1.00 87.12 111 ASP A N 1
ATOM 791 C CA . ASP A 1 111 ? -10.931 4.187 30.372 1.00 87.12 111 ASP A CA 1
ATOM 792 C C . ASP A 1 111 ? -10.887 5.196 29.211 1.00 87.12 111 ASP A C 1
ATOM 794 O O . ASP A 1 111 ? -10.315 4.946 28.141 1.00 87.12 111 ASP A O 1
ATOM 798 N N . SER A 1 112 ? -11.506 6.360 29.418 1.00 86.56 112 SER A N 1
ATOM 799 C CA . SER A 1 112 ? -11.563 7.442 28.436 1.00 86.56 112 SER A CA 1
ATOM 800 C C . SER A 1 112 ? -10.190 8.041 28.129 1.00 86.56 112 SER A C 1
ATOM 802 O O . SER A 1 112 ? -9.935 8.411 26.986 1.00 86.56 112 SER A O 1
ATOM 804 N N . LYS A 1 113 ? -9.287 8.130 29.117 1.00 90.38 113 LYS A N 1
ATOM 805 C CA . LYS A 1 113 ? -7.957 8.726 28.920 1.00 90.38 113 LYS A CA 1
ATOM 806 C C . LYS A 1 113 ? -7.101 7.825 28.045 1.00 90.38 113 LYS A C 1
ATOM 808 O O . LYS A 1 113 ? -6.514 8.284 27.069 1.00 90.38 113 LYS A O 1
ATOM 813 N N . LEU A 1 114 ? -7.098 6.532 28.355 1.00 88.38 114 LEU A N 1
ATOM 814 C CA . LEU A 1 114 ? -6.350 5.538 27.597 1.00 88.38 114 LEU A CA 1
ATOM 815 C C . LEU A 1 114 ? -6.912 5.375 26.170 1.00 88.38 114 LEU A C 1
ATOM 817 O O . LEU A 1 114 ? -6.141 5.270 25.218 1.00 88.38 114 LEU A O 1
ATOM 821 N N . SER A 1 115 ? -8.235 5.478 25.983 1.00 87.38 115 SER A N 1
ATOM 822 C CA . SER A 1 115 ? -8.843 5.493 24.642 1.00 87.38 115 SER A CA 1
ATOM 823 C C . SER A 1 115 ? -8.375 6.680 23.797 1.00 87.38 115 SER A C 1
ATOM 825 O O . SER A 1 115 ? -8.185 6.521 22.592 1.00 87.38 115 SER A O 1
ATOM 827 N N . ILE A 1 116 ? -8.210 7.867 24.390 1.00 89.56 116 ILE A N 1
ATOM 828 C CA . ILE A 1 116 ? -7.711 9.046 23.668 1.00 89.56 116 ILE A CA 1
ATOM 829 C C . ILE A 1 116 ? -6.260 8.823 23.243 1.00 89.56 116 ILE A C 1
ATOM 831 O O . ILE A 1 116 ? -5.919 9.119 22.102 1.00 89.56 116 ILE A O 1
ATOM 835 N N . VAL A 1 117 ? -5.424 8.249 24.113 1.00 91.50 117 VAL A N 1
ATOM 836 C CA . VAL A 1 117 ? -4.026 7.931 23.777 1.00 91.50 117 VAL A CA 1
ATOM 837 C C . VAL A 1 117 ? -3.957 6.985 22.578 1.00 91.50 117 VAL A C 1
ATOM 839 O O . VAL A 1 117 ? -3.240 7.276 21.623 1.00 91.50 117 VAL A O 1
ATOM 842 N N . TYR A 1 118 ? -4.752 5.910 22.563 1.00 88.06 118 TYR A N 1
ATOM 843 C CA . TYR A 1 118 ? -4.811 4.999 21.413 1.00 88.06 118 TYR A CA 1
ATOM 844 C C . TYR A 1 118 ? -5.342 5.672 20.139 1.00 88.06 118 TYR A C 1
ATOM 846 O O . TYR A 1 118 ? -4.823 5.432 19.047 1.00 88.06 118 TYR A O 1
ATOM 854 N N . ALA A 1 119 ? -6.349 6.541 20.254 1.00 86.56 119 ALA A N 1
ATOM 855 C CA . ALA A 1 119 ? -6.874 7.290 19.114 1.00 86.56 119 ALA A CA 1
ATOM 856 C C . ALA A 1 119 ? -5.824 8.252 18.527 1.00 86.56 119 ALA A C 1
ATOM 858 O O . ALA A 1 119 ? -5.611 8.270 17.320 1.00 86.56 119 ALA A O 1
ATOM 859 N N . VAL A 1 120 ? -5.109 9.003 19.369 1.00 91.50 120 VAL A N 1
ATOM 860 C CA . VAL A 1 120 ? -4.048 9.921 18.924 1.00 91.50 120 VAL A CA 1
ATOM 861 C C . VAL A 1 120 ? -2.877 9.151 18.316 1.00 91.50 120 VAL A C 1
ATOM 863 O O . VAL A 1 120 ? -2.407 9.509 17.238 1.00 91.50 120 VAL A O 1
ATOM 866 N N . ALA A 1 121 ? -2.437 8.070 18.965 1.00 91.19 121 ALA A N 1
ATOM 867 C CA . ALA A 1 121 ? -1.348 7.238 18.463 1.00 91.19 121 ALA A CA 1
ATOM 868 C C . ALA A 1 121 ? -1.684 6.631 17.092 1.00 91.19 121 ALA A C 1
ATOM 870 O O . ALA A 1 121 ? -0.863 6.691 16.180 1.00 91.19 121 ALA A O 1
ATOM 871 N N . SER A 1 122 ? -2.900 6.104 16.914 1.00 87.50 122 SER A N 1
ATOM 872 C CA . SER A 1 122 ? -3.327 5.543 15.625 1.00 87.50 122 SER A CA 1
ATOM 873 C C . SER A 1 122 ? -3.407 6.603 14.526 1.00 87.50 122 SER A C 1
ATOM 875 O O . SER A 1 122 ? -2.860 6.384 13.447 1.00 87.50 122 SER A O 1
ATOM 877 N N . VAL A 1 123 ? -3.994 7.775 14.795 1.00 90.38 123 VAL A N 1
ATOM 878 C CA . VAL A 1 123 ? -4.014 8.894 13.834 1.00 90.38 123 VAL A CA 1
ATOM 879 C C . VAL A 1 123 ? -2.595 9.295 13.430 1.00 90.38 123 VAL A C 1
ATOM 881 O O . VAL A 1 123 ? -2.329 9.492 12.246 1.00 90.38 123 VAL A O 1
ATOM 884 N N . PHE A 1 124 ? -1.673 9.370 14.390 1.00 93.88 124 PHE A N 1
ATOM 885 C CA . PHE A 1 124 ? -0.280 9.710 14.120 1.00 93.88 124 PHE A CA 1
ATOM 886 C C . PHE A 1 124 ? 0.413 8.666 13.231 1.00 93.88 124 PHE A C 1
ATOM 888 O O . PHE A 1 124 ? 1.064 9.030 12.253 1.00 93.88 124 PHE A O 1
ATOM 895 N N . VAL A 1 125 ? 0.223 7.372 13.510 1.00 90.81 125 VAL A N 1
ATOM 896 C CA . VAL A 1 125 ? 0.764 6.282 12.680 1.00 90.81 125 VAL A CA 1
ATOM 897 C C . VAL A 1 125 ? 0.218 6.353 11.252 1.00 90.81 125 VAL A C 1
ATOM 899 O O . VAL A 1 125 ? 0.995 6.292 10.300 1.00 90.81 125 VAL A O 1
ATOM 902 N N . TYR A 1 126 ? -1.092 6.546 11.077 1.00 87.81 126 TYR A N 1
ATOM 903 C CA . TYR A 1 126 ? -1.686 6.656 9.742 1.00 87.81 126 TYR A CA 1
ATOM 904 C C . TYR A 1 126 ? -1.241 7.914 8.989 1.00 87.81 126 TYR A C 1
ATOM 906 O O . TYR A 1 126 ? -1.077 7.862 7.770 1.00 87.81 126 TYR A O 1
ATOM 914 N N . LEU A 1 127 ? -0.980 9.022 9.689 1.00 91.25 127 LEU A N 1
ATOM 915 C CA . LEU A 1 127 ? -0.424 10.230 9.080 1.00 91.25 127 LEU A CA 1
ATOM 916 C C . LEU A 1 127 ? 1.000 9.994 8.556 1.00 91.25 127 LEU A C 1
ATOM 918 O O . LEU A 1 127 ? 1.313 10.402 7.438 1.00 91.25 127 LEU A O 1
ATOM 922 N N . LEU A 1 128 ? 1.844 9.300 9.327 1.00 90.31 128 LEU A N 1
ATOM 923 C CA . LEU A 1 128 ? 3.192 8.925 8.892 1.00 90.31 128 LEU A CA 1
ATOM 924 C C . LEU A 1 128 ? 3.162 7.969 7.695 1.00 90.31 128 LEU A C 1
ATOM 926 O O . LEU A 1 128 ? 3.930 8.150 6.751 1.00 90.31 128 LEU A O 1
ATOM 930 N N . LEU A 1 129 ? 2.250 6.992 7.701 1.00 88.81 129 LEU A N 1
ATOM 931 C CA . LEU A 1 129 ? 2.052 6.090 6.567 1.00 88.81 129 LEU A CA 1
ATOM 932 C C . LEU A 1 129 ? 1.639 6.862 5.309 1.00 88.81 129 LEU A C 1
ATOM 934 O O . LEU A 1 129 ? 2.240 6.671 4.255 1.00 88.81 129 LEU A O 1
ATOM 938 N N . ALA A 1 130 ? 0.672 7.777 5.415 1.00 89.06 130 ALA A N 1
ATOM 939 C CA . ALA A 1 130 ? 0.249 8.610 4.291 1.00 89.06 130 ALA A CA 1
ATOM 940 C C . ALA A 1 130 ? 1.400 9.480 3.757 1.00 89.06 130 ALA A C 1
ATOM 942 O O . ALA A 1 130 ? 1.626 9.529 2.547 1.00 89.06 130 ALA A O 1
ATOM 943 N N . ALA A 1 131 ? 2.175 10.107 4.647 1.00 90.50 131 ALA A N 1
ATOM 944 C CA . ALA A 1 131 ? 3.339 10.904 4.267 1.00 90.50 131 ALA A CA 1
ATOM 945 C C . ALA A 1 131 ? 4.389 10.069 3.514 1.00 90.50 131 ALA A C 1
ATOM 947 O O . ALA A 1 131 ? 4.882 10.499 2.469 1.00 90.50 131 ALA A O 1
ATOM 948 N N . ALA A 1 132 ? 4.681 8.852 3.986 1.00 89.44 132 ALA A N 1
ATOM 949 C CA . ALA A 1 132 ? 5.608 7.940 3.319 1.00 89.44 132 ALA A CA 1
ATOM 950 C C . ALA A 1 132 ? 5.148 7.580 1.894 1.00 89.44 132 ALA A C 1
ATOM 952 O O . ALA A 1 132 ? 5.970 7.556 0.977 1.00 89.44 132 ALA A O 1
ATOM 953 N N . GLN A 1 133 ? 3.844 7.369 1.677 1.00 90.88 133 GLN A N 1
ATOM 954 C CA . GLN A 1 133 ? 3.310 7.087 0.339 1.00 90.88 133 GLN A CA 1
ATOM 955 C C . GLN A 1 133 ? 3.410 8.297 -0.601 1.00 90.88 133 GLN A C 1
ATOM 957 O O . GLN A 1 133 ? 3.733 8.119 -1.772 1.00 90.88 133 GLN A O 1
ATOM 962 N N . ILE A 1 134 ? 3.204 9.529 -0.116 1.00 90.81 134 ILE A N 1
ATOM 963 C CA . ILE A 1 134 ? 3.367 10.748 -0.936 1.00 90.81 134 ILE A CA 1
ATOM 964 C C . ILE A 1 134 ? 4.829 10.920 -1.368 1.00 90.81 134 ILE A C 1
ATOM 966 O O . ILE A 1 134 ? 5.107 11.248 -2.526 1.00 90.81 134 ILE A O 1
ATOM 970 N N . VAL A 1 135 ? 5.776 10.676 -0.458 1.00 91.12 135 VAL A N 1
ATOM 971 C CA . VAL A 1 135 ? 7.211 10.732 -0.773 1.00 91.12 135 VAL A CA 1
ATOM 972 C C . VAL A 1 135 ? 7.573 9.658 -1.796 1.00 91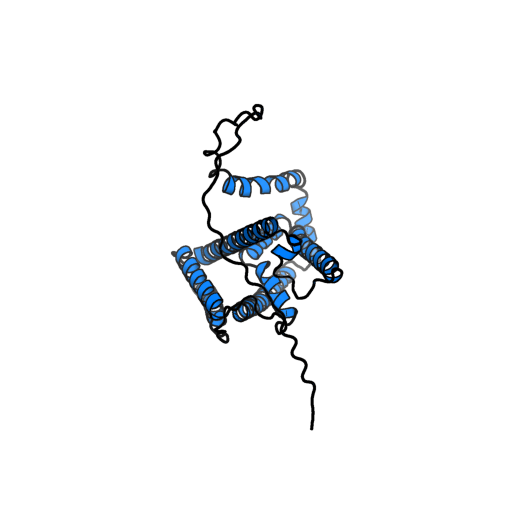.12 135 VAL A C 1
ATOM 974 O O . VAL A 1 135 ? 8.198 9.975 -2.806 1.00 91.12 135 VAL A O 1
ATOM 977 N N . ALA A 1 136 ? 7.128 8.415 -1.588 1.00 89.75 136 ALA A N 1
ATOM 978 C CA . ALA A 1 136 ? 7.360 7.323 -2.531 1.00 89.75 136 ALA A CA 1
ATOM 979 C C . ALA A 1 136 ? 6.774 7.627 -3.920 1.00 89.75 136 ALA A C 1
ATOM 981 O O . ALA A 1 136 ? 7.452 7.444 -4.928 1.00 89.75 136 ALA A O 1
ATOM 982 N N . LEU A 1 137 ? 5.555 8.171 -3.977 1.00 89.31 137 LEU A N 1
ATOM 983 C CA . LEU A 1 137 ? 4.912 8.587 -5.223 1.00 89.31 137 LEU A CA 1
ATOM 984 C C . LEU A 1 137 ? 5.708 9.692 -5.934 1.00 89.31 137 LEU A C 1
ATOM 986 O O . LEU A 1 137 ? 5.890 9.645 -7.146 1.00 89.31 137 LEU A O 1
ATOM 990 N N . SER A 1 138 ? 6.229 10.664 -5.182 1.00 92.19 138 SER A N 1
ATOM 991 C CA . SER A 1 138 ? 7.062 11.743 -5.735 1.00 92.19 138 SER A CA 1
ATOM 992 C C . SER A 1 138 ? 8.358 11.197 -6.337 1.00 92.19 138 SER A C 1
ATOM 994 O O . SER A 1 138 ? 8.729 11.588 -7.439 1.00 92.19 138 SER A O 1
ATOM 996 N N . LYS A 1 139 ? 9.010 10.249 -5.649 1.00 89.88 139 LYS A N 1
ATOM 997 C CA . LYS A 1 139 ? 10.213 9.561 -6.142 1.00 89.88 139 LYS A CA 1
ATOM 998 C C . LYS A 1 139 ? 9.952 8.720 -7.386 1.00 89.88 139 LYS A C 1
ATOM 1000 O O . LYS A 1 139 ? 10.825 8.619 -8.239 1.00 89.88 139 LYS A O 1
ATOM 1005 N N . LEU A 1 140 ? 8.749 8.169 -7.518 1.00 88.94 140 LEU A N 1
ATOM 1006 C CA . LEU A 1 140 ? 8.344 7.425 -8.705 1.00 88.94 140 LEU A CA 1
ATOM 1007 C C . LEU A 1 140 ? 8.169 8.340 -9.929 1.00 88.94 140 LEU A C 1
ATOM 1009 O O . LEU A 1 140 ? 8.505 7.938 -11.038 1.00 88.94 140 LEU A O 1
ATOM 1013 N N . PHE A 1 141 ? 7.684 9.571 -9.739 1.00 90.69 141 PHE A N 1
ATOM 1014 C CA . PHE A 1 141 ? 7.495 10.538 -10.828 1.00 90.69 141 PHE A CA 1
ATOM 1015 C C . PHE A 1 141 ? 8.739 11.370 -11.171 1.00 90.69 141 PHE A C 1
ATOM 1017 O O . PHE A 1 141 ? 8.796 11.921 -12.269 1.00 90.69 141 PHE A O 1
ATOM 1024 N N . GLU A 1 142 ? 9.722 11.464 -10.270 1.00 93.38 142 GLU A N 1
ATOM 1025 C CA . GLU A 1 142 ? 10.932 12.293 -10.419 1.00 93.38 142 GLU A CA 1
ATOM 1026 C C . GLU A 1 142 ? 11.699 12.073 -11.743 1.00 93.38 142 GLU A C 1
ATOM 1028 O O . GLU A 1 142 ? 12.094 13.067 -12.351 1.00 93.38 142 GLU A O 1
ATOM 1033 N N . PRO A 1 143 ? 11.848 10.839 -12.273 1.00 91.00 143 PRO A N 1
ATOM 1034 C CA . PRO A 1 143 ? 12.515 10.621 -13.561 1.00 91.00 143 PRO A CA 1
ATOM 1035 C C . PRO A 1 143 ? 11.722 11.123 -14.777 1.00 91.00 143 PRO A C 1
ATOM 1037 O O . PRO A 1 143 ? 12.293 11.324 -15.845 1.00 91.00 143 PRO A O 1
ATOM 1040 N N . TYR A 1 144 ? 10.405 11.291 -14.636 1.00 90.25 144 TYR A N 1
ATOM 1041 C CA . TYR A 1 144 ? 9.485 11.528 -15.751 1.00 90.25 144 TYR A CA 1
ATOM 1042 C C . TYR A 1 144 ? 8.969 12.967 -15.814 1.00 90.25 144 TYR A C 1
ATOM 1044 O O . TYR A 1 144 ? 8.619 13.449 -16.891 1.00 90.25 144 TYR A O 1
ATOM 1052 N N . LEU A 1 145 ? 8.875 13.646 -14.667 1.00 89.25 145 LEU A N 1
ATOM 1053 C CA . LEU A 1 145 ? 8.257 14.962 -14.542 1.00 89.25 145 LEU A CA 1
ATOM 1054 C C . LEU A 1 145 ? 9.141 15.893 -13.697 1.00 89.25 145 LEU A C 1
ATOM 1056 O O . LEU A 1 145 ? 9.363 15.607 -12.519 1.00 89.25 145 LEU A O 1
ATOM 1060 N N . PRO A 1 146 ? 9.554 17.066 -14.214 1.00 90.38 146 PRO A N 1
ATOM 1061 C CA . PRO A 1 146 ? 10.358 18.020 -13.442 1.00 90.38 146 PRO A CA 1
ATOM 1062 C C . PRO A 1 146 ? 9.596 18.636 -12.251 1.00 90.38 146 PRO A C 1
ATOM 1064 O O . PRO A 1 146 ? 10.202 19.210 -11.354 1.00 90.38 146 PRO A O 1
ATOM 1067 N N . PHE A 1 147 ? 8.266 18.502 -12.216 1.00 93.06 147 PHE A N 1
ATOM 1068 C CA . PHE A 1 147 ? 7.373 18.980 -11.151 1.00 93.06 147 PHE A CA 1
ATOM 1069 C C . PHE A 1 147 ? 6.709 17.828 -10.368 1.00 93.06 147 PHE A C 1
ATOM 1071 O O . PHE A 1 147 ? 5.591 17.966 -9.865 1.00 93.06 147 PHE A O 1
ATOM 1078 N N . ALA A 1 148 ? 7.390 16.683 -10.252 1.00 90.94 148 ALA A N 1
ATOM 1079 C CA . ALA A 1 148 ? 6.890 15.471 -9.595 1.00 90.94 148 ALA A CA 1
ATOM 1080 C C . ALA A 1 148 ? 6.302 15.696 -8.186 1.00 90.94 148 ALA A C 1
ATOM 1082 O O . ALA A 1 148 ? 5.278 15.104 -7.850 1.00 90.94 148 ALA A O 1
ATOM 1083 N N . SER A 1 149 ? 6.905 16.577 -7.379 1.00 90.88 149 SER A N 1
ATOM 1084 C CA . SER A 1 149 ? 6.437 16.907 -6.022 1.00 90.88 149 SER A CA 1
ATOM 1085 C C . SER A 1 149 ? 5.105 17.665 -6.002 1.00 90.88 149 SER A C 1
ATOM 1087 O O . SER A 1 149 ? 4.256 17.425 -5.145 1.00 90.88 149 SER A O 1
ATOM 1089 N N . VAL A 1 150 ? 4.889 18.570 -6.960 1.00 93.38 150 VAL A N 1
ATOM 1090 C CA . VAL A 1 150 ? 3.615 19.289 -7.101 1.00 93.38 150 VAL A CA 1
ATOM 1091 C C . VAL A 1 150 ? 2.547 18.328 -7.613 1.00 93.38 150 VAL A C 1
ATOM 1093 O O . VAL A 1 150 ? 1.437 18.296 -7.084 1.00 93.38 150 VAL A O 1
ATOM 1096 N N . PHE A 1 151 ? 2.890 17.497 -8.600 1.00 92.19 151 PHE A N 1
ATOM 1097 C CA . PHE A 1 151 ? 1.971 16.516 -9.170 1.00 92.19 151 PHE A CA 1
ATOM 1098 C C . PHE A 1 151 ? 1.501 15.478 -8.139 1.00 92.19 151 PHE A C 1
ATOM 1100 O O . PHE A 1 151 ? 0.306 15.188 -8.062 1.00 92.19 151 PHE A O 1
ATOM 1107 N N . SER A 1 152 ? 2.403 14.963 -7.297 1.00 91.75 152 SER A N 1
ATOM 1108 C CA . SER A 1 152 ? 2.043 14.043 -6.211 1.00 91.75 152 SER A CA 1
ATOM 1109 C C . SER A 1 152 ? 1.135 14.710 -5.170 1.00 91.75 152 SER A C 1
ATOM 1111 O O . SER A 1 152 ? 0.166 14.093 -4.725 1.00 91.75 152 SER A O 1
ATOM 1113 N N . GLY A 1 153 ? 1.373 15.988 -4.849 1.00 93.25 153 GLY A N 1
ATOM 1114 C CA . GLY A 1 153 ? 0.492 16.794 -4.002 1.00 93.25 153 GLY A CA 1
ATOM 1115 C C . GLY A 1 153 ? -0.916 16.955 -4.588 1.00 93.25 153 GLY A C 1
ATOM 1116 O O . GLY A 1 153 ? -1.906 16.767 -3.879 1.00 93.25 153 GLY A O 1
ATOM 1117 N N . VAL A 1 154 ? -1.029 17.222 -5.893 1.00 94.00 154 VAL A N 1
ATOM 1118 C CA . VAL A 1 154 ? -2.324 17.283 -6.596 1.00 94.00 154 VAL A CA 1
ATOM 1119 C C . VAL A 1 154 ? -3.029 15.925 -6.568 1.00 94.00 154 VAL A C 1
ATOM 1121 O O . VAL A 1 154 ? -4.213 15.860 -6.237 1.00 94.00 154 VAL A O 1
ATOM 1124 N N . CYS A 1 155 ? -2.312 14.830 -6.839 1.00 93.44 155 CYS A N 1
ATOM 1125 C CA . CYS A 1 155 ? -2.863 13.477 -6.742 1.00 93.44 155 CYS A CA 1
ATOM 1126 C C . CYS A 1 155 ? -3.393 13.186 -5.332 1.00 93.44 155 CYS A C 1
ATOM 1128 O O . CYS A 1 155 ? -4.492 12.655 -5.188 1.00 93.44 155 CYS A O 1
ATOM 1130 N N . TYR A 1 156 ? -2.660 13.587 -4.291 1.00 93.25 156 TYR A N 1
ATOM 1131 C CA . TYR A 1 156 ? -3.098 13.440 -2.906 1.00 93.25 156 TYR A CA 1
ATOM 1132 C C . TYR A 1 156 ? -4.390 14.219 -2.615 1.00 93.25 156 TYR A C 1
ATOM 1134 O O . TYR A 1 156 ? -5.316 13.672 -2.016 1.00 93.25 156 TYR A O 1
ATOM 1142 N N . LEU A 1 157 ? -4.507 15.465 -3.084 1.00 94.75 157 LEU A N 1
ATOM 1143 C CA . LEU A 1 157 ? -5.739 16.249 -2.933 1.00 94.75 157 LEU A CA 1
ATOM 1144 C C . LEU A 1 157 ? -6.932 15.596 -3.644 1.00 94.75 157 LEU A C 1
ATOM 1146 O O . LEU A 1 157 ? -8.037 15.559 -3.094 1.00 94.75 157 LEU A O 1
ATOM 1150 N N . LEU A 1 158 ? -6.719 15.037 -4.838 1.00 93.88 158 LEU A N 1
ATOM 1151 C CA . LEU A 1 158 ? -7.744 14.280 -5.560 1.00 93.88 158 LEU A CA 1
ATOM 1152 C C . LEU A 1 158 ? -8.148 13.014 -4.798 1.00 93.88 158 LEU A C 1
ATOM 1154 O O . LEU A 1 158 ? -9.340 12.713 -4.714 1.00 93.88 158 LEU A O 1
ATOM 1158 N N . VAL A 1 159 ? -7.179 12.331 -4.181 1.00 91.69 159 VAL A N 1
ATOM 1159 C CA . VAL A 1 159 ? -7.425 11.174 -3.316 1.00 91.69 159 VAL A CA 1
ATOM 1160 C C . VAL A 1 159 ? -8.313 11.544 -2.136 1.00 91.69 159 VAL A C 1
ATOM 1162 O O . VAL A 1 159 ? -9.391 10.981 -1.969 1.00 91.69 159 VAL A O 1
ATOM 1165 N N . VAL A 1 160 ? -7.930 12.564 -1.367 1.00 91.44 160 VAL A N 1
ATOM 1166 C CA . VAL A 1 160 ? -8.730 13.067 -0.239 1.00 91.44 160 VAL A CA 1
ATOM 1167 C C . VAL A 1 160 ? -10.143 13.451 -0.688 1.00 91.44 160 VAL A C 1
ATOM 1169 O O . VAL A 1 160 ? -11.121 13.169 0.010 1.00 91.44 160 VAL A O 1
ATOM 1172 N N . THR A 1 161 ? -10.265 14.056 -1.870 1.00 91.25 161 THR A N 1
ATOM 1173 C CA . THR A 1 161 ? -11.554 14.469 -2.429 1.00 91.25 161 THR A CA 1
ATOM 1174 C C . THR A 1 161 ? -12.454 13.270 -2.719 1.00 91.25 161 THR A C 1
ATOM 1176 O O . THR A 1 161 ? -13.603 13.265 -2.268 1.00 91.25 161 THR A O 1
ATOM 1179 N N . TYR A 1 162 ? -11.970 12.229 -3.410 1.00 88.88 162 TYR A N 1
ATOM 1180 C CA . TYR A 1 162 ? -12.815 11.061 -3.681 1.00 88.88 162 TYR A CA 1
ATOM 1181 C C . TYR A 1 162 ? -13.127 10.272 -2.404 1.00 88.88 162 TYR A C 1
ATOM 1183 O O . TYR A 1 162 ? -14.243 9.775 -2.269 1.00 88.88 162 TYR A O 1
ATOM 1191 N N . ILE A 1 163 ? -12.203 10.203 -1.437 1.00 88.69 163 ILE A N 1
ATOM 1192 C CA . ILE A 1 163 ? -12.447 9.541 -0.145 1.00 88.69 163 ILE A CA 1
ATOM 1193 C C . ILE A 1 163 ? -13.581 10.249 0.594 1.00 88.69 163 ILE A C 1
ATOM 1195 O O . ILE A 1 163 ? -14.500 9.602 1.095 1.00 88.69 163 ILE A O 1
ATOM 1199 N N . ARG A 1 164 ? -13.563 11.586 0.617 1.00 88.06 164 ARG A N 1
ATOM 1200 C CA . ARG A 1 164 ? -14.618 12.385 1.248 1.00 88.06 164 ARG A CA 1
ATOM 1201 C C . ARG A 1 164 ? -15.979 12.188 0.572 1.00 88.06 164 ARG A C 1
ATOM 1203 O O . ARG A 1 164 ? -16.994 12.187 1.260 1.00 88.06 164 ARG A O 1
ATOM 1210 N N . LEU A 1 165 ? -16.010 12.045 -0.755 1.00 86.31 165 LEU A N 1
ATOM 1211 C CA . LEU A 1 165 ? -17.252 11.919 -1.529 1.00 86.31 165 LEU A CA 1
ATOM 1212 C C . LEU A 1 165 ? -17.812 10.489 -1.579 1.00 86.31 165 LEU A C 1
ATOM 1214 O O . LEU A 1 165 ? -19.028 10.309 -1.648 1.00 86.31 165 LEU A O 1
ATOM 1218 N N . GLY A 1 166 ? -16.944 9.478 -1.596 1.00 81.75 166 GLY A N 1
ATOM 1219 C CA . GLY A 1 166 ? -17.313 8.070 -1.756 1.00 81.75 166 GLY A CA 1
ATOM 1220 C C . GLY A 1 166 ? -17.271 7.246 -0.466 1.00 81.75 166 GLY A C 1
ATOM 1221 O O . GLY A 1 166 ? -17.842 6.155 -0.416 1.00 81.75 166 GLY A O 1
ATOM 1222 N N . GLY A 1 167 ? -16.613 7.745 0.583 1.00 84.81 167 GLY A N 1
ATOM 1223 C CA . GLY A 1 167 ? -16.416 7.032 1.844 1.00 84.81 167 GLY A CA 1
ATOM 1224 C C . GLY A 1 167 ? -15.613 5.732 1.687 1.00 84.81 167 GLY A C 1
ATOM 1225 O O . GLY A 1 167 ? -14.904 5.525 0.700 1.00 84.81 167 GLY A O 1
ATOM 1226 N N . LEU A 1 168 ? -15.762 4.811 2.649 1.00 81.25 168 LEU A N 1
ATOM 1227 C CA . LEU A 1 168 ? -15.045 3.522 2.657 1.00 81.25 168 LEU A CA 1
ATOM 1228 C C . LEU A 1 168 ? -15.381 2.623 1.456 1.00 81.25 168 LEU A C 1
ATOM 1230 O O . LEU A 1 168 ? -14.567 1.794 1.048 1.00 81.25 168 LEU A O 1
ATOM 1234 N N . ALA A 1 169 ? -16.563 2.782 0.859 1.00 81.88 169 ALA A N 1
ATOM 1235 C CA . ALA A 1 169 ? -16.961 2.003 -0.310 1.00 81.88 169 ALA A CA 1
ATOM 1236 C C . ALA A 1 169 ? -16.163 2.371 -1.570 1.00 81.88 169 ALA A C 1
ATOM 1238 O O . ALA A 1 169 ? -15.960 1.506 -2.417 1.00 81.88 169 ALA A O 1
ATOM 1239 N N . SER A 1 170 ? -15.726 3.628 -1.708 1.00 85.12 170 SER A N 1
ATOM 1240 C CA . SER A 1 170 ? -14.839 4.037 -2.803 1.00 85.12 170 SER A CA 1
ATOM 1241 C C . SER A 1 170 ? -13.417 3.525 -2.561 1.00 85.12 170 SER A C 1
ATOM 1243 O O . SER A 1 170 ? -12.872 2.843 -3.426 1.00 85.12 170 SER A O 1
ATOM 1245 N N . VAL A 1 171 ? -12.896 3.715 -1.342 1.00 86.38 171 VAL A N 1
ATOM 1246 C CA . VAL A 1 171 ? -11.557 3.249 -0.930 1.00 86.38 171 VAL A CA 1
ATOM 1247 C C . VAL A 1 171 ? -11.383 1.749 -1.166 1.00 86.38 171 VAL A C 1
ATOM 1249 O O . VAL A 1 171 ? -10.483 1.316 -1.870 1.00 86.38 171 VAL A O 1
ATOM 1252 N N . THR A 1 172 ? -12.312 0.932 -0.674 1.00 85.94 172 THR A N 1
ATOM 1253 C CA . THR A 1 172 ? -12.211 -0.530 -0.834 1.00 85.94 172 THR A CA 1
ATOM 1254 C C . THR A 1 172 ? -12.258 -1.001 -2.289 1.00 85.94 172 THR A C 1
ATOM 1256 O O . THR A 1 172 ? -11.739 -2.072 -2.599 1.00 85.94 172 THR A O 1
ATOM 1259 N N . ARG A 1 173 ? -12.865 -0.236 -3.205 1.00 85.94 173 ARG A N 1
ATOM 1260 C CA . ARG A 1 173 ? -12.852 -0.566 -4.640 1.00 85.94 173 ARG A CA 1
ATOM 1261 C C . ARG A 1 173 ? -11.528 -0.212 -5.285 1.00 85.94 173 ARG A C 1
ATOM 1263 O O . ARG A 1 173 ? -11.032 -1.011 -6.075 1.00 85.94 173 ARG A O 1
ATOM 1270 N N . THR A 1 174 ? -10.985 0.965 -4.973 1.00 90.69 174 THR A N 1
ATOM 1271 C CA . THR A 1 174 ? -9.668 1.364 -5.472 1.00 90.69 174 THR A CA 1
ATOM 1272 C C . THR A 1 174 ? -8.602 0.410 -4.956 1.00 90.69 174 THR A C 1
ATOM 1274 O O . THR A 1 174 ? -7.804 -0.064 -5.758 1.00 90.69 174 THR A O 1
ATOM 1277 N N . ASP A 1 175 ? -8.671 0.018 -3.683 1.00 90.56 175 ASP A N 1
ATOM 1278 C CA . ASP A 1 175 ? -7.739 -0.938 -3.080 1.00 90.56 175 ASP A CA 1
ATOM 1279 C C . ASP A 1 175 ? -7.834 -2.313 -3.743 1.00 90.56 175 ASP A C 1
ATOM 1281 O O . ASP A 1 175 ? -6.820 -2.929 -4.058 1.00 90.56 175 ASP A O 1
ATOM 1285 N N . LEU A 1 176 ? -9.054 -2.793 -4.013 1.00 89.81 176 LEU A N 1
ATOM 1286 C CA . LEU A 1 176 ? -9.253 -4.071 -4.692 1.00 89.81 176 LEU A CA 1
ATOM 1287 C C . LEU A 1 176 ? -8.691 -4.050 -6.121 1.00 89.81 176 LEU A C 1
ATOM 1289 O O . LEU A 1 176 ? -8.032 -5.002 -6.536 1.00 89.81 176 LEU A O 1
ATOM 1293 N N . ALA A 1 177 ? -8.940 -2.978 -6.875 1.00 91.00 177 ALA A N 1
ATOM 1294 C CA . ALA A 1 177 ? -8.406 -2.834 -8.225 1.00 91.00 177 ALA A CA 1
ATOM 1295 C C . ALA A 1 177 ? -6.872 -2.749 -8.217 1.00 91.00 177 ALA A C 1
ATOM 1297 O O . ALA A 1 177 ? -6.220 -3.403 -9.028 1.00 91.00 177 ALA A O 1
ATOM 1298 N N . GLN A 1 178 ? -6.298 -1.989 -7.279 1.00 90.75 178 GLN A N 1
ATOM 1299 C CA . GLN A 1 178 ? -4.851 -1.884 -7.097 1.00 90.75 178 GLN A CA 1
ATOM 1300 C C . GLN A 1 178 ? -4.233 -3.230 -6.735 1.00 90.75 178 GLN A C 1
ATOM 1302 O O . GLN A 1 178 ? -3.253 -3.620 -7.358 1.00 90.75 178 GLN A O 1
ATOM 1307 N N . LEU A 1 179 ? -4.838 -3.977 -5.809 1.00 89.38 179 LEU A N 1
ATOM 1308 C CA . LEU A 1 179 ? -4.370 -5.304 -5.423 1.00 89.38 179 LEU A CA 1
ATOM 1309 C C . LEU A 1 179 ? -4.342 -6.262 -6.619 1.00 89.38 179 LEU A C 1
ATOM 1311 O O . LEU A 1 179 ? -3.340 -6.938 -6.832 1.00 89.38 179 LEU A O 1
ATOM 1315 N N . LEU A 1 180 ? -5.415 -6.311 -7.415 1.00 89.88 180 LEU A N 1
ATOM 1316 C CA . LEU A 1 180 ? -5.486 -7.182 -8.593 1.00 89.88 180 LEU A CA 1
ATOM 1317 C C . LEU A 1 180 ? -4.440 -6.805 -9.646 1.00 89.88 180 LEU A C 1
ATOM 1319 O O . LEU A 1 180 ? -3.783 -7.683 -10.205 1.00 89.88 180 LEU A O 1
ATOM 1323 N N . ILE A 1 181 ? -4.268 -5.506 -9.898 1.00 89.69 181 ILE A N 1
ATOM 1324 C CA . ILE A 1 181 ? -3.298 -5.004 -10.874 1.00 89.69 181 ILE A CA 1
ATOM 1325 C C . ILE A 1 181 ? -1.870 -5.264 -10.398 1.00 89.69 181 ILE A C 1
ATOM 1327 O O . ILE A 1 181 ? -1.064 -5.762 -11.177 1.00 89.69 181 ILE A O 1
ATOM 1331 N N . ILE A 1 182 ? -1.558 -4.989 -9.130 1.00 87.94 182 ILE A N 1
ATOM 1332 C CA . ILE A 1 182 ? -0.240 -5.267 -8.551 1.00 87.94 182 ILE A CA 1
ATOM 1333 C C . ILE A 1 182 ? 0.037 -6.762 -8.588 1.00 87.94 182 ILE A C 1
ATOM 1335 O O . ILE A 1 182 ? 1.114 -7.150 -9.012 1.00 87.94 182 ILE A O 1
ATOM 1339 N N . LEU A 1 183 ? -0.921 -7.614 -8.219 1.00 86.44 183 LEU A N 1
ATOM 1340 C CA . LEU A 1 183 ? -0.729 -9.060 -8.271 1.00 86.44 183 LEU A CA 1
ATOM 1341 C C . LEU A 1 183 ? -0.419 -9.525 -9.702 1.00 86.44 183 LEU A C 1
ATOM 1343 O O . LEU A 1 183 ? 0.551 -10.249 -9.910 1.00 86.44 183 LEU A O 1
ATOM 1347 N N . ALA A 1 184 ? -1.180 -9.062 -10.696 1.00 86.75 184 ALA A N 1
ATOM 1348 C CA . ALA A 1 184 ? -0.940 -9.404 -12.096 1.00 86.75 184 ALA A CA 1
ATOM 1349 C C . ALA A 1 184 ? 0.424 -8.892 -12.601 1.00 86.75 184 ALA A C 1
ATOM 1351 O O . ALA A 1 184 ? 1.185 -9.642 -13.215 1.00 86.75 184 ALA A O 1
ATOM 1352 N N . LEU A 1 185 ? 0.749 -7.628 -12.310 1.00 87.81 185 LEU A N 1
ATOM 1353 C CA . LEU A 1 185 ? 1.982 -6.972 -12.752 1.00 87.81 185 LEU A CA 1
ATOM 1354 C C . LEU A 1 185 ? 3.216 -7.370 -11.947 1.00 87.81 185 LEU A C 1
ATOM 1356 O O . LEU A 1 185 ? 4.318 -7.134 -12.418 1.00 87.81 185 LEU A O 1
ATOM 1360 N N . PHE A 1 186 ? 3.068 -7.953 -10.762 1.00 85.25 186 PHE A N 1
ATOM 1361 C CA . PHE A 1 186 ? 4.183 -8.444 -9.958 1.00 85.25 186 PHE A CA 1
ATOM 1362 C C . PHE A 1 186 ? 4.497 -9.904 -10.285 1.00 85.25 186 PHE A C 1
ATOM 1364 O O . PHE A 1 186 ? 5.658 -10.265 -10.475 1.00 85.25 186 PHE A O 1
ATOM 1371 N N . VAL A 1 187 ? 3.465 -10.746 -10.418 1.00 86.31 187 VAL A N 1
ATOM 1372 C CA . VAL A 1 187 ? 3.637 -12.175 -10.708 1.00 86.31 187 VAL A CA 1
ATOM 1373 C C . VAL A 1 187 ? 4.274 -12.385 -12.079 1.00 86.31 187 VAL A C 1
ATOM 1375 O O . VAL A 1 187 ? 5.175 -13.214 -12.201 1.00 86.31 187 VAL A O 1
ATOM 1378 N N . ALA A 1 188 ? 3.873 -11.628 -13.106 1.00 86.38 188 ALA A N 1
ATOM 1379 C CA . ALA A 1 188 ? 4.405 -11.822 -14.455 1.00 86.38 188 ALA A CA 1
ATOM 1380 C C . ALA A 1 188 ? 5.927 -11.545 -14.561 1.00 86.38 188 ALA A C 1
ATOM 1382 O O . ALA A 1 188 ? 6.650 -12.452 -14.983 1.00 86.38 188 ALA A O 1
ATOM 1383 N N . PRO A 1 189 ? 6.472 -10.385 -14.136 1.00 84.19 189 PRO A N 1
ATOM 1384 C CA . PRO A 1 189 ? 7.913 -10.135 -14.155 1.00 84.19 189 PRO A CA 1
ATOM 1385 C C . PRO A 1 189 ? 8.690 -11.050 -13.214 1.00 84.19 189 PRO A C 1
ATOM 1387 O O . PRO A 1 189 ? 9.767 -11.501 -13.590 1.00 84.19 189 PRO A O 1
ATOM 1390 N N . ALA A 1 190 ? 8.153 -11.361 -12.027 1.00 84.94 190 ALA A N 1
ATOM 1391 C CA . ALA A 1 190 ? 8.798 -12.290 -11.102 1.00 84.94 190 ALA A CA 1
ATOM 1392 C C . ALA A 1 190 ? 8.953 -13.684 -11.732 1.00 84.94 190 ALA A C 1
ATOM 1394 O O . ALA A 1 190 ? 10.031 -14.271 -11.685 1.00 84.94 190 ALA A O 1
ATOM 1395 N N . THR A 1 191 ? 7.905 -14.174 -12.401 1.00 86.88 191 THR A N 1
ATOM 1396 C CA . THR A 1 191 ? 7.929 -15.463 -13.107 1.00 86.88 191 THR A CA 1
ATOM 1397 C C . THR A 1 191 ? 8.918 -15.436 -14.270 1.00 86.88 191 THR A C 1
ATOM 1399 O O . THR A 1 191 ? 9.736 -16.341 -14.399 1.00 86.88 191 THR A O 1
ATOM 1402 N N . VAL A 1 192 ? 8.907 -14.384 -15.097 1.00 90.06 192 VAL A N 1
ATOM 1403 C CA . VAL A 1 192 ? 9.862 -14.243 -16.211 1.00 90.06 192 VAL A CA 1
ATOM 1404 C C . VAL A 1 192 ? 11.303 -14.155 -15.703 1.00 90.06 192 VAL A C 1
ATOM 1406 O O . VAL A 1 192 ? 12.188 -14.786 -16.279 1.00 90.06 192 VAL A O 1
ATOM 1409 N N . GLY A 1 193 ? 11.547 -13.402 -14.629 1.00 84.69 193 GLY A N 1
ATOM 1410 C CA . GLY A 1 193 ? 12.859 -13.277 -13.998 1.00 84.69 193 GLY A CA 1
ATOM 1411 C C . GLY A 1 193 ? 13.378 -14.620 -13.493 1.00 84.69 193 GLY A C 1
ATOM 1412 O O . GLY A 1 193 ? 14.501 -14.997 -13.814 1.00 84.69 193 GLY A O 1
ATOM 1413 N N . LEU A 1 194 ? 12.528 -15.376 -12.797 1.00 85.94 194 LEU A N 1
ATOM 1414 C CA . LEU A 1 194 ? 12.849 -16.708 -12.294 1.00 85.94 194 LEU A CA 1
ATOM 1415 C C . LEU A 1 194 ? 13.120 -17.717 -13.421 1.00 85.94 194 LEU A C 1
ATOM 1417 O O . LEU A 1 194 ? 14.053 -18.511 -13.344 1.00 85.94 194 LEU A O 1
ATOM 1421 N N . LEU A 1 195 ? 12.326 -17.686 -14.494 1.00 88.62 195 LEU A N 1
ATOM 1422 C CA . LEU A 1 195 ? 12.553 -18.549 -15.656 1.00 88.62 195 LEU A CA 1
ATOM 1423 C C . LEU A 1 195 ? 13.877 -18.210 -16.353 1.00 88.62 195 LEU A C 1
ATOM 1425 O O . LEU A 1 195 ? 14.591 -19.108 -16.793 1.00 88.62 195 LEU A O 1
ATOM 1429 N N . ARG A 1 196 ? 14.234 -16.921 -16.424 1.00 87.69 196 ARG A N 1
ATOM 1430 C CA . ARG A 1 196 ? 15.503 -16.469 -17.010 1.00 87.69 196 ARG A CA 1
ATOM 1431 C C . ARG A 1 196 ? 16.716 -16.750 -16.130 1.00 87.69 196 ARG A C 1
ATOM 1433 O O . ARG A 1 196 ? 17.799 -16.922 -16.677 1.00 87.69 196 ARG A O 1
ATOM 1440 N N . SER A 1 197 ? 16.560 -16.822 -14.809 1.00 82.62 197 SER A N 1
ATOM 1441 C CA . SER A 1 197 ? 17.659 -17.154 -13.895 1.00 82.62 197 SER A CA 1
ATOM 1442 C C . SER A 1 197 ? 17.990 -18.651 -13.848 1.00 82.62 197 SER A C 1
ATOM 1444 O O . SER A 1 197 ? 18.907 -19.036 -13.127 1.00 82.62 197 SER A O 1
ATOM 1446 N N . GLY A 1 198 ? 17.292 -19.497 -14.618 1.00 83.06 198 GLY A N 1
ATOM 1447 C CA . GLY A 1 198 ? 17.458 -20.957 -14.590 1.00 83.06 198 GLY A CA 1
ATOM 1448 C C . GLY A 1 198 ? 16.595 -21.655 -13.531 1.00 83.06 198 GLY A C 1
ATOM 1449 O O . GLY A 1 198 ? 16.803 -22.832 -13.245 1.00 83.06 198 GLY A O 1
ATOM 1450 N N . GLY A 1 199 ? 15.609 -20.950 -12.969 1.00 77.81 199 GLY A N 1
ATOM 1451 C CA . GLY A 1 199 ? 14.691 -21.464 -11.959 1.00 77.81 199 GLY A CA 1
ATOM 1452 C C . GLY A 1 199 ? 15.187 -21.285 -10.522 1.00 77.81 199 GLY A C 1
ATOM 1453 O O . GLY A 1 199 ? 16.138 -20.554 -10.231 1.00 77.81 199 GLY A O 1
ATOM 1454 N N . PHE A 1 200 ? 14.512 -21.962 -9.589 1.00 72.88 200 PHE A N 1
ATOM 1455 C CA . PHE A 1 200 ? 14.856 -21.903 -8.164 1.00 72.88 200 PHE A CA 1
ATOM 1456 C C . PHE A 1 200 ? 16.237 -22.517 -7.870 1.00 72.88 200 PHE A C 1
ATOM 1458 O O . PHE A 1 200 ? 16.957 -22.021 -7.012 1.00 72.88 200 PHE A O 1
ATOM 1465 N N . SER A 1 201 ? 16.653 -23.533 -8.632 1.00 69.25 201 SER A N 1
ATOM 1466 C CA . SER A 1 201 ? 17.864 -24.318 -8.350 1.00 69.25 201 SER A CA 1
ATOM 1467 C C . SER A 1 201 ? 19.187 -23.560 -8.536 1.00 69.25 201 SER A C 1
ATOM 1469 O O . SER A 1 201 ? 20.161 -23.855 -7.852 1.00 69.25 201 SER A O 1
ATOM 1471 N N . THR A 1 202 ? 19.250 -22.584 -9.441 1.00 60.31 202 THR A N 1
ATOM 1472 C CA . THR A 1 202 ? 20.451 -21.766 -9.718 1.00 60.31 202 THR A CA 1
ATOM 1473 C C . THR A 1 202 ? 20.509 -20.477 -8.896 1.00 60.31 202 THR A C 1
ATOM 1475 O O . THR A 1 202 ? 21.589 -19.913 -8.691 1.00 60.31 202 THR A O 1
ATOM 1478 N N . SER A 1 203 ? 19.358 -20.019 -8.400 1.00 56.75 203 SER A N 1
ATOM 1479 C CA . SER A 1 203 ? 19.227 -18.772 -7.639 1.00 56.75 203 SER A CA 1
ATOM 1480 C C . SER A 1 203 ? 19.798 -18.905 -6.217 1.00 56.75 203 SER A C 1
ATOM 1482 O O . SER A 1 203 ? 20.417 -17.973 -5.707 1.00 56.75 203 SER A O 1
ATOM 1484 N N . ASP A 1 204 ? 19.701 -20.089 -5.606 1.00 57.62 204 ASP A N 1
ATOM 1485 C CA . ASP A 1 204 ? 20.242 -20.339 -4.261 1.00 57.62 204 ASP A CA 1
ATOM 1486 C C . ASP A 1 204 ? 21.779 -20.450 -4.248 1.00 57.62 204 ASP A C 1
ATOM 1488 O O . ASP A 1 204 ? 22.439 -20.001 -3.308 1.00 57.62 204 ASP A O 1
ATOM 1492 N N . ALA A 1 205 ? 22.378 -20.976 -5.324 1.00 52.91 205 ALA A N 1
ATOM 1493 C CA . ALA A 1 205 ? 23.830 -21.146 -5.434 1.00 52.91 205 ALA A CA 1
ATOM 1494 C C . ALA A 1 205 ? 24.586 -19.810 -5.569 1.00 52.91 205 ALA A C 1
ATOM 1496 O O . ALA A 1 205 ? 25.705 -19.668 -5.075 1.00 52.91 205 ALA A O 1
ATOM 1497 N N . SER A 1 206 ? 23.972 -18.814 -6.211 1.00 53.75 206 SER A N 1
ATOM 1498 C CA . SER A 1 206 ? 24.570 -17.492 -6.436 1.00 53.75 206 SER A CA 1
ATOM 1499 C C . SER A 1 206 ? 24.447 -16.570 -5.213 1.00 53.75 206 SER A C 1
ATOM 1501 O O . SER A 1 206 ? 25.370 -15.805 -4.930 1.00 53.75 206 SER A O 1
ATOM 1503 N N . ILE A 1 207 ? 23.376 -16.701 -4.420 1.00 53.97 207 ILE A N 1
ATOM 1504 C CA . ILE A 1 207 ? 23.204 -15.961 -3.156 1.00 53.97 207 ILE A CA 1
ATOM 1505 C C . ILE A 1 207 ? 24.163 -16.483 -2.073 1.00 53.97 207 ILE A C 1
ATOM 1507 O O . ILE A 1 207 ? 24.772 -15.690 -1.348 1.00 53.97 207 ILE A O 1
ATOM 1511 N N . LEU A 1 208 ? 24.375 -17.803 -1.993 1.00 49.44 208 LEU A N 1
ATOM 1512 C CA . LEU A 1 208 ? 25.291 -18.399 -1.013 1.00 49.44 208 LEU A CA 1
ATOM 1513 C C . LEU A 1 208 ? 26.753 -17.968 -1.244 1.00 49.44 208 LEU A C 1
ATOM 1515 O O . LEU A 1 208 ? 27.488 -17.723 -0.287 1.00 49.44 208 LEU A O 1
ATOM 1519 N N . HIS A 1 209 ? 27.157 -17.789 -2.506 1.00 52.38 209 HIS A N 1
ATOM 1520 C CA . HIS A 1 209 ? 28.503 -17.328 -2.862 1.00 52.38 209 HIS A CA 1
ATOM 1521 C C . HIS A 1 209 ? 28.730 -15.833 -2.557 1.00 52.38 209 HIS A C 1
ATOM 1523 O O . HIS A 1 209 ? 29.860 -15.429 -2.283 1.00 52.38 209 HIS A O 1
ATOM 1529 N N . ALA A 1 210 ? 27.667 -15.015 -2.555 1.00 53.34 210 ALA A N 1
ATOM 1530 C CA . ALA A 1 210 ? 27.725 -13.589 -2.222 1.00 53.34 210 ALA A CA 1
ATOM 1531 C C . ALA A 1 210 ? 27.715 -13.316 -0.703 1.00 53.34 210 ALA A C 1
ATOM 1533 O O . ALA A 1 210 ? 28.297 -12.332 -0.249 1.00 53.34 210 ALA A O 1
ATOM 1534 N N . HIS A 1 211 ? 27.084 -14.179 0.102 1.00 50.91 211 HIS A N 1
ATOM 1535 C CA . HIS A 1 211 ? 27.008 -14.025 1.565 1.00 50.91 211 HIS A CA 1
ATOM 1536 C C . HIS A 1 211 ? 28.144 -14.701 2.348 1.00 50.91 211 HIS A C 1
ATOM 1538 O O . HIS A 1 211 ? 28.347 -14.382 3.520 1.00 50.91 211 HIS A O 1
ATOM 1544 N N . GLY A 1 212 ? 28.958 -15.555 1.716 1.00 48.59 212 GLY A N 1
ATOM 1545 C CA . GLY A 1 212 ? 30.165 -16.118 2.341 1.00 48.59 212 GLY A CA 1
ATOM 1546 C C . GLY A 1 212 ? 31.186 -15.067 2.813 1.00 48.59 212 GLY A C 1
ATOM 1547 O O . GLY A 1 212 ? 32.010 -15.364 3.672 1.00 48.59 212 GLY A O 1
ATOM 1548 N N . HIS A 1 213 ? 31.103 -13.828 2.312 1.00 48.44 213 HIS A N 1
ATOM 1549 C CA . HIS A 1 213 ? 32.042 -12.744 2.625 1.00 48.44 213 HIS A CA 1
ATOM 1550 C C . HIS A 1 213 ? 31.516 -11.671 3.604 1.00 48.44 213 HIS A C 1
ATOM 1552 O O . HIS A 1 213 ? 32.299 -10.830 4.042 1.00 48.44 213 HIS A O 1
ATOM 1558 N N . THR A 1 214 ? 30.227 -11.667 3.974 1.00 50.28 214 THR A N 1
ATOM 1559 C CA . THR A 1 214 ? 29.591 -10.545 4.713 1.00 50.28 214 THR A CA 1
ATOM 1560 C C . THR A 1 214 ? 29.065 -10.893 6.111 1.00 50.28 214 THR A C 1
ATOM 1562 O O . THR A 1 214 ? 28.676 -9.994 6.866 1.00 50.28 214 THR A O 1
ATOM 1565 N N . ASN A 1 215 ? 29.124 -12.164 6.517 1.00 47.84 215 ASN A N 1
ATOM 1566 C CA . ASN A 1 215 ? 28.568 -12.645 7.792 1.00 47.84 215 ASN A CA 1
ATOM 1567 C C . ASN A 1 215 ? 29.252 -12.092 9.063 1.00 47.84 215 ASN A C 1
ATOM 1569 O O . ASN A 1 215 ? 28.746 -12.302 10.161 1.00 47.84 215 ASN A O 1
ATOM 1573 N N . GLY A 1 216 ? 30.348 -11.333 8.946 1.00 45.84 216 GLY A N 1
ATOM 1574 C CA . GLY A 1 216 ? 30.964 -10.627 10.079 1.00 45.84 216 GLY A CA 1
ATOM 1575 C C . GLY A 1 216 ? 30.336 -9.266 10.425 1.00 45.84 216 GLY A C 1
ATOM 1576 O O . GLY A 1 216 ? 30.530 -8.780 11.534 1.00 45.84 216 GLY A O 1
ATOM 1577 N N . LEU A 1 217 ? 29.584 -8.635 9.510 1.00 47.12 217 LEU A N 1
ATOM 1578 C CA . LEU A 1 217 ? 29.131 -7.237 9.668 1.00 47.12 217 LEU A CA 1
ATOM 1579 C C . LEU A 1 217 ? 27.603 -7.058 9.675 1.00 47.12 217 LEU A C 1
ATOM 1581 O O . LEU A 1 217 ? 27.106 -6.074 10.226 1.00 47.12 217 LEU A O 1
ATOM 1585 N N . ALA A 1 218 ? 26.832 -8.011 9.141 1.00 45.69 218 ALA A N 1
ATOM 1586 C CA . ALA A 1 218 ? 25.371 -7.897 9.067 1.00 45.69 218 ALA A CA 1
ATOM 1587 C C . ALA A 1 218 ? 24.687 -7.897 10.451 1.00 45.69 218 ALA A C 1
ATOM 1589 O O . ALA A 1 218 ? 23.710 -7.169 10.650 1.00 45.69 218 ALA A O 1
ATOM 1590 N N . ALA A 1 219 ? 25.254 -8.602 11.439 1.00 44.56 219 ALA A N 1
ATOM 1591 C CA . ALA A 1 219 ? 24.752 -8.612 12.817 1.00 44.56 219 ALA A CA 1
ATOM 1592 C C . ALA A 1 219 ? 24.832 -7.233 13.510 1.00 44.56 219 ALA A C 1
ATOM 1594 O O . ALA A 1 219 ? 24.060 -6.966 14.429 1.00 44.56 219 ALA A O 1
ATOM 1595 N N . LEU A 1 220 ? 25.695 -6.321 13.037 1.00 43.28 220 LEU A N 1
ATOM 1596 C CA . LEU A 1 220 ? 25.751 -4.939 13.529 1.00 43.28 220 LEU A CA 1
ATOM 1597 C C . LEU A 1 220 ? 24.767 -3.991 12.816 1.00 43.28 220 LEU A C 1
ATOM 1599 O O . LEU A 1 220 ? 24.429 -2.944 13.366 1.00 43.28 220 LEU A O 1
ATOM 1603 N N . SER A 1 221 ? 24.266 -4.346 11.628 1.00 43.03 221 SER A N 1
ATOM 1604 C CA . SER A 1 221 ? 23.394 -3.468 10.825 1.00 43.03 221 SER A CA 1
ATOM 1605 C C . SER A 1 221 ? 21.911 -3.503 11.228 1.00 43.03 221 SER A C 1
ATOM 1607 O O . SER A 1 221 ? 21.195 -2.514 11.079 1.00 43.03 221 SER A O 1
ATOM 1609 N N . LEU A 1 222 ? 21.453 -4.588 11.862 1.00 42.78 222 LEU A N 1
ATOM 1610 C CA . LEU A 1 222 ? 20.118 -4.648 12.479 1.00 42.78 222 LEU A CA 1
ATOM 1611 C C . LEU A 1 222 ? 19.990 -3.718 13.703 1.00 42.78 222 LEU A C 1
ATOM 1613 O O . LEU A 1 222 ? 18.885 -3.340 14.087 1.00 42.78 222 LEU A O 1
ATOM 1617 N N . ILE A 1 223 ? 21.114 -3.267 14.271 1.00 47.41 223 ILE A N 1
ATOM 1618 C CA . ILE A 1 223 ? 21.153 -2.275 15.356 1.00 47.41 223 ILE A CA 1
ATOM 1619 C C . ILE A 1 223 ? 21.186 -0.833 14.798 1.00 47.41 223 ILE A C 1
ATOM 1621 O O . ILE A 1 223 ? 20.793 0.108 15.492 1.00 47.41 223 ILE A O 1
ATOM 1625 N N . THR A 1 224 ? 21.549 -0.626 13.523 1.00 43.88 224 THR A N 1
ATOM 1626 C CA . THR A 1 224 ? 21.673 0.710 12.903 1.00 43.88 224 THR A CA 1
ATOM 1627 C C . THR A 1 224 ? 20.430 1.209 12.156 1.00 43.88 224 THR A C 1
ATOM 1629 O O . THR A 1 224 ? 20.441 2.346 11.684 1.00 43.88 224 THR A O 1
ATOM 1632 N N . PHE A 1 225 ? 19.306 0.481 12.158 1.00 39.78 225 PHE A N 1
ATOM 1633 C CA . PHE A 1 225 ? 18.011 1.049 11.728 1.00 39.78 225 PHE A CA 1
ATOM 1634 C C . PHE A 1 225 ? 17.323 1.910 12.811 1.00 39.78 225 PHE A C 1
ATOM 1636 O O . PHE A 1 225 ? 16.437 2.714 12.519 1.00 39.78 225 PHE A O 1
ATOM 1643 N N . ARG A 1 226 ? 17.779 1.825 14.068 1.00 41.25 226 ARG A N 1
ATOM 1644 C CA . ARG A 1 226 ? 17.351 2.715 15.163 1.00 41.25 226 ARG A CA 1
ATOM 1645 C C . ARG A 1 226 ? 17.725 4.204 14.975 1.00 41.25 226 ARG A C 1
ATOM 1647 O O . ARG A 1 226 ? 16.885 5.050 15.287 1.00 41.25 226 ARG A O 1
ATOM 1654 N N . PRO A 1 227 ? 18.917 4.590 14.471 1.00 39.53 227 PRO A N 1
ATOM 1655 C CA . PRO A 1 227 ? 19.292 6.001 14.354 1.00 39.53 227 PRO A CA 1
ATOM 1656 C C . PRO A 1 227 ? 18.603 6.798 13.236 1.00 39.53 227 PRO A C 1
ATOM 1658 O O . PRO A 1 227 ? 18.585 8.020 13.341 1.00 39.53 227 PRO A O 1
ATOM 1661 N N . ALA A 1 228 ? 18.011 6.190 12.200 1.00 39.69 228 ALA A N 1
ATOM 1662 C CA . ALA A 1 228 ? 17.338 6.960 11.138 1.00 39.69 228 ALA A CA 1
ATOM 1663 C C . ALA A 1 228 ? 16.016 7.594 11.622 1.00 39.69 228 ALA A C 1
ATOM 1665 O O . ALA A 1 228 ? 15.744 8.766 11.356 1.00 39.69 228 ALA A O 1
ATOM 1666 N N . ILE A 1 229 ? 15.246 6.857 12.431 1.00 42.12 229 ILE A N 1
ATOM 1667 C CA . ILE A 1 229 ? 14.045 7.376 13.105 1.00 42.12 229 ILE A CA 1
ATOM 1668 C C . ILE A 1 229 ? 14.438 8.310 14.263 1.00 42.12 229 ILE A C 1
ATOM 1670 O O . ILE A 1 229 ? 13.806 9.347 14.458 1.00 42.12 229 ILE A O 1
ATOM 1674 N N . ALA A 1 230 ? 15.529 8.013 14.983 1.00 39.44 230 ALA A N 1
ATOM 1675 C CA . ALA A 1 230 ? 16.019 8.886 16.053 1.00 39.44 230 ALA A CA 1
ATOM 1676 C C . ALA A 1 230 ? 16.605 10.218 15.541 1.00 39.44 230 ALA A C 1
ATOM 1678 O O . ALA A 1 230 ? 16.470 11.225 16.228 1.00 39.44 230 ALA A O 1
ATOM 1679 N N . ARG A 1 231 ? 17.201 10.270 14.339 1.00 40.12 231 ARG A N 1
ATOM 1680 C CA . ARG A 1 231 ? 17.666 11.531 13.726 1.00 40.12 231 ARG A CA 1
ATOM 1681 C C . ARG A 1 231 ? 16.514 12.395 13.221 1.00 40.12 231 ARG A C 1
ATOM 1683 O O . ARG A 1 231 ? 16.554 13.600 13.427 1.00 40.12 231 ARG A O 1
ATOM 1690 N N . CYS A 1 232 ? 15.454 11.801 12.668 1.00 42.22 232 CYS A N 1
ATOM 1691 C CA . CYS A 1 232 ? 14.274 12.570 12.251 1.00 42.22 232 CYS A CA 1
ATOM 1692 C C . CYS A 1 232 ? 13.440 13.092 13.439 1.00 42.22 232 CYS A C 1
ATOM 1694 O O . CYS A 1 232 ? 12.757 14.102 13.305 1.00 42.22 232 CYS A O 1
ATOM 1696 N N . LEU A 1 233 ? 13.505 12.440 14.608 1.00 43.28 233 LEU A N 1
ATOM 1697 C CA . LEU A 1 233 ? 12.815 12.879 15.832 1.00 43.28 233 LEU A CA 1
ATOM 1698 C C . LEU A 1 233 ? 13.706 13.692 16.797 1.00 43.28 233 LEU A C 1
ATOM 1700 O O . LEU A 1 233 ? 13.193 14.307 17.731 1.00 43.28 233 LEU A O 1
ATOM 1704 N N . GLY A 1 234 ? 15.028 13.698 16.598 1.00 37.44 234 GLY A N 1
ATOM 1705 C CA . GLY A 1 234 ? 16.005 14.171 17.586 1.00 37.44 234 GLY A CA 1
ATOM 1706 C C . GLY A 1 234 ? 16.392 15.650 17.510 1.00 37.44 234 GLY A C 1
ATOM 1707 O O . GLY A 1 234 ? 16.777 16.217 18.531 1.00 37.44 234 GLY A O 1
ATOM 1708 N N . GLU A 1 235 ? 16.269 16.311 16.358 1.00 39.41 235 GLU A N 1
ATOM 1709 C CA . GLU A 1 235 ? 16.760 17.697 16.216 1.00 39.41 235 GLU A CA 1
ATOM 1710 C C . GLU A 1 235 ? 15.729 18.775 16.595 1.00 39.41 235 GLU A C 1
ATOM 1712 O O . GLU A 1 235 ? 16.102 19.914 16.870 1.00 39.41 235 GLU A O 1
ATOM 1717 N N . GLY A 1 236 ? 14.444 18.424 16.719 1.00 40.50 236 GLY A N 1
ATOM 1718 C CA . GLY A 1 236 ? 13.383 19.377 17.075 1.00 40.50 236 GLY A CA 1
ATOM 1719 C C . GLY A 1 236 ? 13.096 19.534 18.575 1.00 40.50 236 GLY A C 1
ATOM 1720 O O . GLY A 1 236 ? 12.504 20.532 18.976 1.00 40.50 236 GLY A O 1
ATOM 1721 N N . SER A 1 237 ? 13.497 18.578 19.426 1.00 40.53 237 SER A N 1
ATOM 1722 C CA . SER A 1 237 ? 13.011 18.506 20.821 1.00 40.53 237 SER A CA 1
ATOM 1723 C C . SER A 1 237 ? 14.074 18.754 21.902 1.00 40.53 237 SER A C 1
ATOM 1725 O O . SER A 1 237 ? 13.741 18.779 23.088 1.00 40.53 237 SER A O 1
ATOM 1727 N N . ALA A 1 238 ? 15.341 18.971 21.534 1.00 38.28 238 ALA A N 1
ATOM 1728 C CA . ALA A 1 238 ? 16.447 19.092 22.493 1.00 38.28 238 ALA A CA 1
ATOM 1729 C C . ALA A 1 238 ? 16.660 20.507 23.082 1.00 38.28 238 ALA A C 1
ATOM 1731 O O . ALA A 1 238 ? 17.553 20.689 23.903 1.00 38.28 238 ALA A O 1
ATOM 1732 N N . ARG A 1 239 ? 15.852 21.518 22.717 1.00 41.00 239 ARG A N 1
ATOM 1733 C CA . ARG A 1 239 ? 16.000 22.901 23.238 1.00 41.00 239 ARG A CA 1
ATOM 1734 C C . ARG A 1 239 ? 14.934 23.368 24.238 1.00 41.00 239 ARG A C 1
ATOM 1736 O O . ARG A 1 239 ? 14.992 24.514 24.664 1.00 41.00 239 ARG A O 1
ATOM 1743 N N . ALA A 1 240 ? 13.996 22.519 24.663 1.00 43.53 240 ALA A N 1
ATOM 1744 C CA . ALA A 1 240 ? 12.879 22.962 25.515 1.00 43.53 240 ALA A CA 1
ATOM 1745 C C . ALA A 1 240 ? 12.907 22.483 26.982 1.00 43.53 240 ALA A C 1
ATOM 1747 O O . ALA A 1 240 ? 12.015 22.847 27.744 1.00 43.53 240 ALA A O 1
ATOM 1748 N N . ILE A 1 241 ? 13.900 21.700 27.423 1.00 43.56 241 ILE A N 1
ATOM 1749 C CA . ILE A 1 241 ? 13.890 21.106 28.776 1.00 43.56 241 ILE A CA 1
ATOM 1750 C C . ILE A 1 241 ? 15.178 21.447 29.531 1.00 43.56 241 ILE A C 1
ATOM 1752 O O . ILE A 1 241 ? 16.006 20.599 29.837 1.00 43.56 241 ILE A O 1
ATOM 1756 N N . ALA A 1 242 ? 15.317 22.727 29.856 1.00 39.16 242 ALA A N 1
ATOM 1757 C CA . ALA A 1 242 ? 16.145 23.196 30.960 1.00 39.16 242 ALA A CA 1
ATOM 1758 C C . ALA A 1 242 ? 15.282 24.122 31.826 1.00 39.16 242 ALA A C 1
ATOM 1760 O O . ALA A 1 242 ? 15.396 25.343 31.781 1.00 39.16 242 ALA A O 1
ATOM 1761 N N . ARG A 1 243 ? 14.345 23.537 32.580 1.00 41.75 243 ARG A N 1
ATOM 1762 C CA . ARG A 1 243 ? 13.728 24.205 33.733 1.00 41.75 243 ARG A CA 1
ATOM 1763 C C . ARG A 1 243 ? 14.013 23.373 34.984 1.00 41.75 243 ARG A C 1
ATOM 1765 O O . ARG A 1 243 ? 13.870 22.149 34.923 1.00 41.75 243 ARG A O 1
ATOM 1772 N N . PRO A 1 244 ? 14.430 24.000 36.094 1.00 43.03 244 PRO A N 1
ATOM 1773 C CA . PRO A 1 244 ? 14.723 23.291 37.331 1.00 43.03 244 PRO A CA 1
ATOM 1774 C C . PRO A 1 244 ? 13.454 22.637 37.890 1.00 43.03 244 PRO A C 1
ATOM 1776 O O . PRO A 1 244 ? 12.362 23.208 37.837 1.00 43.03 244 PRO A O 1
ATOM 1779 N N . ARG A 1 245 ? 13.603 21.411 38.407 1.00 40.41 245 ARG A N 1
ATOM 1780 C CA . ARG A 1 245 ? 12.536 20.684 39.106 1.00 40.41 245 ARG A CA 1
ATOM 1781 C C . ARG A 1 245 ? 12.140 21.459 40.372 1.00 40.41 245 ARG A C 1
ATOM 1783 O O . ARG A 1 245 ? 13.040 21.818 41.129 1.00 40.41 245 ARG A O 1
ATOM 1790 N N . PRO A 1 246 ? 10.845 21.674 40.653 1.00 42.59 246 PRO A N 1
ATOM 1791 C CA . PRO A 1 246 ? 10.430 22.122 41.971 1.00 42.59 246 PRO A CA 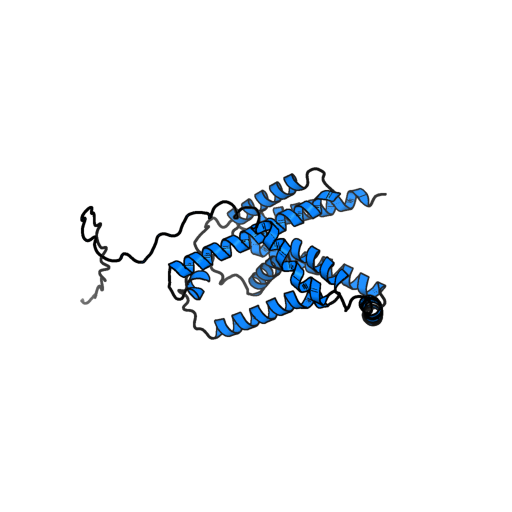1
ATOM 1792 C C . PRO A 1 246 ? 10.641 20.995 42.989 1.00 42.59 246 PRO A C 1
ATOM 1794 O O . PRO A 1 246 ? 10.356 19.828 42.715 1.00 42.59 246 PRO A O 1
ATOM 1797 N N . ASP A 1 247 ? 11.174 21.375 44.143 1.00 47.59 247 ASP A N 1
ATOM 1798 C CA . ASP A 1 247 ? 11.405 20.545 45.320 1.00 47.59 247 ASP A CA 1
ATOM 1799 C C . ASP A 1 247 ? 10.064 20.053 45.901 1.00 47.59 247 ASP A C 1
ATOM 1801 O O . ASP A 1 247 ? 9.157 20.840 46.177 1.00 47.59 247 ASP A O 1
ATOM 1805 N N . TRP A 1 248 ? 9.915 18.733 46.040 1.00 47.28 248 TRP A N 1
ATOM 1806 C CA . TRP A 1 248 ? 8.683 18.071 46.490 1.00 47.28 248 TRP A CA 1
ATOM 1807 C C . TRP A 1 248 ? 8.618 17.865 48.010 1.00 47.28 248 TRP A C 1
ATOM 1809 O O . TRP A 1 248 ? 7.721 17.165 48.486 1.00 47.28 248 TRP A O 1
ATOM 1819 N N . ASN A 1 249 ? 9.522 18.468 48.790 1.00 41.59 249 ASN A N 1
ATOM 1820 C CA . ASN A 1 249 ? 9.625 18.178 50.221 1.00 41.59 249 ASN A CA 1
ATOM 1821 C C . ASN A 1 249 ? 8.867 19.133 51.164 1.00 41.59 249 ASN A C 1
ATOM 1823 O O . ASN A 1 249 ? 9.097 19.112 52.370 1.00 41.59 249 ASN A O 1
ATOM 1827 N N . ASN A 1 250 ? 7.928 19.947 50.666 1.00 42.94 250 ASN A N 1
ATOM 1828 C CA . ASN A 1 250 ? 7.181 20.880 51.518 1.00 42.94 250 ASN A CA 1
ATOM 1829 C C . ASN A 1 250 ? 5.657 20.704 51.403 1.00 42.94 250 ASN A C 1
ATOM 1831 O O . ASN A 1 250 ? 4.939 21.527 50.840 1.00 42.94 250 ASN A O 1
ATOM 1835 N N . ARG A 1 251 ? 5.138 19.594 51.948 1.00 44.41 251 ARG A N 1
ATOM 1836 C CA . ARG A 1 251 ? 3.695 19.399 52.169 1.00 44.41 251 ARG A CA 1
ATOM 1837 C C . ARG A 1 251 ? 3.303 19.798 53.587 1.00 44.41 251 ARG A C 1
ATOM 1839 O O . ARG A 1 251 ? 3.062 18.926 54.415 1.00 44.41 251 ARG A O 1
ATOM 1846 N N . ARG A 1 252 ? 3.148 21.097 53.854 1.00 42.78 252 ARG A N 1
ATOM 1847 C CA . ARG A 1 252 ? 2.188 21.590 54.858 1.00 42.78 252 ARG A CA 1
ATOM 1848 C C . ARG A 1 252 ? 1.624 22.949 54.437 1.00 42.78 252 ARG A C 1
ATOM 1850 O O . ARG A 1 252 ? 2.373 23.899 54.275 1.00 42.78 252 ARG A O 1
ATOM 1857 N N . ARG A 1 253 ? 0.285 23.003 54.402 1.00 41.47 253 ARG A N 1
ATOM 1858 C CA . ARG A 1 253 ? -0.605 24.175 54.274 1.00 41.47 253 ARG A CA 1
ATOM 1859 C C . ARG A 1 253 ? -0.633 24.848 52.897 1.00 41.47 253 ARG A C 1
ATOM 1861 O O . ARG A 1 253 ? 0.237 25.642 52.601 1.00 41.47 253 ARG A O 1
ATOM 1868 N N . VAL A 1 254 ? -1.714 24.626 52.144 1.00 38.31 254 VAL A N 1
ATOM 1869 C CA . VAL A 1 254 ? -2.711 25.678 51.863 1.00 38.31 254 VAL A CA 1
ATOM 1870 C C . VAL A 1 254 ? -4.066 24.989 51.712 1.00 38.31 254 VAL A C 1
ATOM 1872 O O . VAL A 1 254 ? -4.282 24.186 50.808 1.00 38.31 254 VAL A O 1
ATOM 1875 N N . ALA A 1 255 ? -4.949 25.276 52.659 1.00 37.75 255 ALA A N 1
ATOM 1876 C CA . ALA A 1 255 ? -6.375 25.053 52.548 1.00 37.75 255 ALA A CA 1
ATOM 1877 C C . ALA A 1 255 ? -7.028 26.360 52.068 1.00 37.75 255 ALA A C 1
ATOM 1879 O O . ALA A 1 255 ? -6.521 27.433 52.381 1.00 37.75 255 ALA A O 1
ATOM 1880 N N . LEU A 1 256 ? -8.167 26.218 51.385 1.00 36.00 256 LEU A N 1
ATOM 1881 C CA . LEU A 1 256 ? -9.173 27.244 51.082 1.00 36.00 256 LEU A CA 1
ATOM 1882 C C . LEU A 1 256 ? -8.764 28.411 50.164 1.00 36.00 256 LEU A C 1
ATOM 1884 O O . LEU A 1 256 ? -8.135 29.374 50.580 1.00 36.00 256 LEU A O 1
ATOM 1888 N N . CYS A 1 257 ? -9.328 28.402 48.955 1.00 30.02 257 CYS A N 1
ATOM 1889 C CA . CYS A 1 257 ? -10.248 29.475 48.584 1.00 30.02 257 CYS A CA 1
ATOM 1890 C C . CYS A 1 257 ? -11.348 28.917 47.672 1.00 30.02 257 CYS A C 1
ATOM 1892 O O . CYS A 1 257 ? -11.079 28.168 46.732 1.00 30.02 257 CYS A O 1
ATOM 1894 N N . CYS A 1 258 ? -12.583 29.217 48.057 1.00 31.28 258 CYS A N 1
ATOM 1895 C CA . CYS A 1 258 ? -13.830 28.719 47.507 1.00 31.28 258 CYS A CA 1
ATOM 1896 C C . CYS A 1 258 ? -14.250 29.438 46.211 1.00 31.28 258 CYS A C 1
ATOM 1898 O O . CYS A 1 258 ? -13.722 30.487 45.857 1.00 31.28 258 CYS A O 1
ATOM 1900 N N . ASP A 1 259 ? -15.291 28.870 45.599 1.00 32.00 259 ASP A N 1
ATOM 1901 C CA . ASP A 1 259 ? -16.387 29.567 44.919 1.00 32.00 259 ASP A CA 1
ATOM 1902 C C . ASP A 1 259 ? -16.121 30.313 43.602 1.00 32.00 259 ASP A C 1
ATOM 1904 O O . ASP A 1 259 ? -15.847 31.507 43.567 1.00 32.00 259 ASP A O 1
ATOM 1908 N N . CYS A 1 260 ? -16.434 29.630 42.493 1.00 32.47 260 CYS A N 1
ATOM 1909 C CA . CYS A 1 260 ? -17.429 30.139 41.540 1.00 32.47 260 CYS A CA 1
ATOM 1910 C C . CYS A 1 260 ? -18.084 28.994 40.741 1.00 32.47 260 CYS A C 1
ATOM 1912 O O . CYS A 1 260 ? -17.458 28.283 39.959 1.00 32.47 260 CYS A O 1
ATOM 1914 N N . PHE A 1 261 ? -19.381 28.834 40.994 1.00 31.72 261 PHE A N 1
ATOM 1915 C CA . PHE A 1 261 ? -20.394 28.044 40.281 1.00 31.72 261 PHE A CA 1
ATOM 1916 C C . PHE A 1 261 ? -20.695 28.645 38.869 1.00 31.72 261 PHE A C 1
ATOM 1918 O O . PHE A 1 261 ? -20.259 29.771 38.643 1.00 31.72 261 PHE A O 1
ATOM 1925 N N . PRO A 1 262 ? -21.473 28.013 37.939 1.00 45.88 262 PRO A N 1
ATOM 1926 C CA . PRO A 1 262 ? -22.659 27.222 38.259 1.00 45.88 262 PRO A CA 1
ATOM 1927 C C . PRO A 1 262 ? -22.907 25.866 37.579 1.00 45.88 262 PRO A C 1
ATOM 1929 O O . PRO A 1 262 ? -22.637 25.627 36.405 1.00 45.88 262 PRO A O 1
ATOM 1932 N N . ARG A 1 263 ? -23.576 25.019 38.381 1.00 38.00 263 ARG A N 1
ATOM 1933 C CA . ARG A 1 263 ? -24.443 23.886 38.014 1.00 38.00 263 ARG A CA 1
ATOM 1934 C C . ARG A 1 263 ? -25.331 24.202 36.806 1.00 38.00 263 ARG A C 1
ATOM 1936 O O . ARG A 1 263 ? -26.106 25.155 36.851 1.00 38.00 263 ARG A O 1
ATOM 1943 N N . HIS A 1 264 ? -25.390 23.272 35.852 1.00 36.88 264 HIS A N 1
ATOM 1944 C CA . HIS A 1 264 ? -26.569 23.094 35.005 1.00 36.88 264 HIS A CA 1
ATOM 1945 C C . HIS A 1 264 ? -27.069 21.639 35.029 1.00 36.88 264 HIS A C 1
ATOM 1947 O O . HIS A 1 264 ? -26.394 20.703 34.618 1.00 36.88 264 HIS A O 1
ATOM 1953 N N . ARG A 1 265 ? -28.266 21.532 35.614 1.00 37.12 265 ARG A N 1
ATOM 1954 C CA . ARG A 1 265 ? -29.344 20.528 35.586 1.00 37.12 265 ARG A CA 1
ATOM 1955 C C . ARG A 1 265 ? -29.089 19.138 34.986 1.00 37.12 265 ARG A C 1
ATOM 1957 O O . ARG A 1 265 ? -28.868 18.956 33.794 1.00 37.12 265 ARG A O 1
ATOM 1964 N N . SER A 1 266 ? -29.353 18.166 35.853 1.00 34.00 266 SER A N 1
ATOM 1965 C CA . SER A 1 266 ? -29.748 16.787 35.592 1.00 34.00 266 SER A CA 1
ATOM 1966 C C . SER A 1 266 ? -30.879 16.658 34.562 1.00 34.00 266 SER A C 1
ATOM 1968 O O . SER A 1 266 ? -31.928 17.287 34.688 1.00 34.00 266 SER A O 1
ATOM 1970 N N . TRP A 1 267 ? -30.697 15.761 33.590 1.00 36.84 267 TRP A N 1
ATOM 1971 C CA . TRP A 1 267 ? -31.788 15.175 32.813 1.00 36.84 267 TRP A CA 1
ATOM 1972 C C . TRP A 1 267 ? -32.067 13.775 33.352 1.00 36.84 267 TRP A C 1
ATOM 1974 O O . TRP A 1 267 ? -31.268 12.852 33.198 1.00 36.84 267 TRP A O 1
ATOM 1984 N N . GLY A 1 268 ? -33.199 13.649 34.042 1.00 33.12 268 GLY A N 1
ATOM 1985 C CA . GLY A 1 268 ? -33.734 12.380 34.505 1.00 33.12 268 GLY A CA 1
ATOM 1986 C C . GLY A 1 268 ? -34.352 11.600 33.348 1.00 33.12 268 GLY A C 1
ATOM 1987 O O . GLY A 1 268 ? -35.254 12.087 32.672 1.00 33.12 268 GLY A O 1
ATOM 1988 N N . TRP A 1 269 ? -33.898 10.365 33.156 1.00 35.66 269 TRP A N 1
ATOM 1989 C CA . TRP A 1 269 ? -34.594 9.376 32.340 1.00 35.66 269 TRP A CA 1
ATOM 1990 C C . TRP A 1 269 ? -35.715 8.750 33.174 1.00 35.66 269 TRP A C 1
ATOM 1992 O O . TRP A 1 269 ? -35.480 7.855 33.986 1.00 35.66 269 TRP A O 1
ATOM 2002 N N . ARG A 1 270 ? -36.947 9.236 32.991 1.00 41.06 270 ARG A N 1
ATOM 2003 C CA . ARG A 1 270 ? -38.156 8.600 33.526 1.00 41.06 270 ARG A CA 1
ATOM 2004 C C . ARG A 1 270 ? -38.739 7.688 32.447 1.00 41.06 270 ARG A C 1
ATOM 2006 O O . ARG A 1 270 ? -39.166 8.155 31.397 1.00 41.06 270 ARG A O 1
ATOM 2013 N N . ARG A 1 271 ? -38.735 6.381 32.723 1.00 39.59 271 ARG A N 1
ATOM 2014 C CA . ARG A 1 271 ? -39.468 5.356 31.968 1.00 39.59 271 ARG A CA 1
ATOM 2015 C C . ARG A 1 271 ? -40.964 5.676 32.022 1.00 39.59 271 ARG A C 1
ATOM 2017 O O . ARG A 1 271 ? -41.501 5.841 33.115 1.00 39.59 271 ARG A O 1
ATOM 2024 N N . SER A 1 272 ? -41.630 5.710 30.872 1.00 43.50 272 SER A N 1
ATOM 2025 C CA . SER A 1 272 ? -43.083 5.561 30.785 1.00 43.50 272 SER A CA 1
ATOM 2026 C C . SER A 1 272 ? -43.359 4.160 30.250 1.00 43.50 272 SER A C 1
ATOM 2028 O O . SER A 1 272 ? -43.207 3.889 29.064 1.00 43.50 272 SER A O 1
ATOM 2030 N N . ILE A 1 273 ? -43.681 3.261 31.176 1.00 42.38 273 ILE A N 1
ATOM 2031 C CA . ILE A 1 273 ? -44.440 2.042 30.908 1.00 42.38 273 ILE A CA 1
ATOM 2032 C C . ILE A 1 273 ? -45.894 2.505 30.853 1.00 42.38 273 ILE A C 1
ATOM 2034 O O . ILE A 1 273 ? -46.383 3.072 31.832 1.00 42.38 273 ILE A O 1
ATOM 2038 N N . ARG A 1 274 ? -46.565 2.317 29.717 1.00 46.31 274 ARG A N 1
ATOM 2039 C CA . ARG A 1 274 ? -48.014 2.473 29.620 1.00 46.31 274 ARG A CA 1
ATOM 2040 C C . ARG A 1 274 ? -48.606 1.067 29.541 1.00 46.31 274 ARG A C 1
ATOM 2042 O O . ARG A 1 274 ? -48.373 0.348 28.577 1.00 46.31 274 ARG A O 1
ATOM 2049 N N . HIS A 1 275 ? -49.259 0.675 30.630 1.00 45.12 275 HIS A N 1
ATOM 2050 C CA . HIS A 1 275 ? -50.229 -0.409 30.654 1.00 45.12 275 HIS A CA 1
ATOM 2051 C C . HIS A 1 275 ? -51.486 0.091 29.942 1.00 45.12 275 HIS A C 1
ATOM 2053 O O . HIS A 1 275 ? -52.030 1.107 30.368 1.00 45.12 275 HIS A O 1
ATOM 2059 N N . ASP A 1 276 ? -51.948 -0.630 28.924 1.00 53.69 276 ASP A N 1
ATOM 2060 C CA . ASP A 1 276 ? -53.344 -0.569 28.500 1.00 53.69 276 ASP A CA 1
ATOM 2061 C C . ASP A 1 276 ? -54.056 -1.786 29.101 1.00 53.69 276 ASP A C 1
ATOM 2063 O O . ASP A 1 276 ? -53.739 -2.940 28.806 1.00 53.69 276 ASP A O 1
ATOM 2067 N N . VAL A 1 277 ? -54.971 -1.494 30.024 1.00 54.53 277 VAL A N 1
ATOM 2068 C CA . VAL A 1 277 ? -55.952 -2.405 30.616 1.00 54.53 277 VAL A CA 1
ATOM 2069 C C . VAL A 1 277 ? -57.312 -1.725 30.462 1.00 54.53 277 VAL A C 1
ATOM 2071 O O . VAL A 1 277 ? -57.460 -0.572 30.864 1.00 54.53 277 VAL A O 1
ATOM 2074 N N . GLY A 1 278 ? -58.289 -2.470 29.938 1.00 49.41 278 GLY A N 1
ATOM 2075 C CA . GLY A 1 278 ? -59.713 -2.116 29.853 1.00 49.41 278 GLY A CA 1
ATOM 2076 C C . GLY A 1 278 ? -60.114 -1.641 28.452 1.00 49.41 278 GLY A C 1
ATOM 2077 O O . GLY A 1 278 ? -59.488 -0.746 27.908 1.00 49.41 278 GLY A O 1
ATOM 2078 N N . GLY A 1 279 ? -61.122 -2.179 27.773 1.00 50.78 279 GLY A N 1
ATOM 2079 C CA . GLY A 1 279 ? -62.226 -3.033 28.194 1.00 50.78 279 GLY A CA 1
ATOM 2080 C C . GLY A 1 279 ? -63.497 -2.528 27.507 1.00 50.78 279 GLY A C 1
ATOM 2081 O O . GLY A 1 279 ? -63.943 -1.421 27.796 1.00 50.78 279 GLY A O 1
ATOM 2082 N N . SER A 1 280 ? -64.054 -3.311 26.585 1.00 56.44 280 SER A N 1
ATOM 2083 C CA . SER A 1 280 ? -65.485 -3.410 26.245 1.00 56.44 280 SER A CA 1
ATOM 2084 C C . SER A 1 280 ? -65.695 -4.743 25.543 1.00 56.44 280 SER A C 1
ATOM 2086 O O . SER A 1 280 ? -64.859 -5.049 24.663 1.00 56.44 280 SER A O 1
#

Foldseek 3Di:
DVPLPVVLCCLVVVLVVLLVLLQPADFDPDPDDDDDCVVVPPVLVVLLVVLLCVALLNVVVLVVCCVVPNPVSVVVVVVVVVVVVVVCVVVVPDPDPPPDDDPLCVVVVNDPVSSVVVVVVVVVVVVVSVVSRLVSQLVVCVVPDVPSNVVSVVSVVSVVVSCVGRPVNSSSSSSNVVSVVCVVVVVVVVVVVQVVCVHPVNVVVVVVVVCVPPVVPVVVVVVVVVVVVCVVVPPPPPPPPDDDDDDPPDPDDDDDDDDDDDDDDDDDDDDDDDDDDDDD

Radius of gyration: 27.66 Å; chains: 1; bounding box: 98×54×84 Å

Secondary structure (DSSP, 8-state):
--HHHHHHHHHHHHHHHHHHHHHTS-------SS---TTS-HHHHHHHHHHHHS-HHHHHHHHHHHHHHGGGGGHHHHHHHHHHHHHHHHHHHS---TT--HHHHHHHTT-HHHHHHHHHHHHHHHHHHHHHHHHHHHHHHTTT-TTHHHHHHHHHHHHHHHHHHHHHHHHHHHHHHHHHHHHHHHHHHHHHHHHHTTSHHHHHHHHHHHHTTTTTTHHHHTTTTHHHHHHHHHSSSTTS---PPPP---------------------------------